Protein AF-0000000077157717 (afdb_homodimer)

pLDDT: mean 94.99, std 7.98, range [55.28, 99.0]

Sequence (268 aa):
MDEKAVKLFSEKNLVYIATVMKDGSPQVSPVWANYEDGYVLVNTAEGRIKHKNVLRDPRVAVSVVSKNNPLDMTTIRGVVEELIPDYDYKHADKLTQQYMDREHYPFKRDDEKRIILKIKPNKVFVLPELKMSDMDEKAVKLFSEKNLVYIATVMKDGSPQVSPVWANYEDGYVLVNTAEGRIKHKNVLRDPRVAVSVVSKNNPLDMTTIRGVVEELIPDYDYKHADKLTQQYMDREHYPFKRDDEKRIILKIKPNKVFVLPELKMSD

Nearest PDB structures (foldseek):
  3f7e-assembly1_B  TM=8.892E-01  e=1.304E-11  Mycolicibacterium smegmatis
  1rfe-assembly1_A  TM=6.915E-01  e=1.902E-06  Mycobacterium tuberculosis H37Rv
  2i02-assembly1_A  TM=7.027E-01  e=3.360E-06  Nostoc punctiforme PCC 73102
  3tgv-assembly2_D  TM=6.504E-01  e=1.749E-05  Vibrio cholerae O395
  2fg9-assembly1_A  TM=5.930E-01  e=7.887E-06  Bacteroides thetaiotaomicron VPI-5482

Foldseek 3Di:
DPPLAQVLLQALWWKKKWFAAPVRDIDIDTFRWHDDDQWIKTKDWPPDRRNVRCVVPQWMKMKTADPVDRLSIKIFTWGQPDKAWPQVCPVVQVRCCRNPVDRHNDPDDPPTTMIMRTTHTDDMDTRDDDDDDD/DPPLAQVLLQALWWKKKWFAAPVRDIDIDTFRWHDDDQWIKTKDWPPDRRNVRCVVPQWMKMKTADPVDRLSIKIFTWGQPDKAWPQVCPVVQVRCCRNPVDRHNDPDDPPTTMIMRTTHTDDMDTRDDDDDDD

Radius of gyration: 17.95 Å; Cα contacts (8 Å, |Δi|>4): 632; chains: 2; bounding box: 38×49×46 Å

InterPro domains:
  IPR011576 Pyridoxamine 5'-phosphate oxidase, N-terminal [PF01243] (1-125)
  IPR012349 FMN-binding split barrel [G3DSA:2.30.110.10] (1-125)
  IPR019920 F420-binding domain, putative [TIGR03618] (6-124)
  IPR052019 F420H(2)-dependent biliverdin reductase/Heme oxygenase [PTHR35176] (2-132)

Solvent-accessible surface area (backbone atoms only — not comparable to full-atom values): 14305 Å² total; per-residue (Å²): 129,59,65,71,56,51,51,47,34,73,45,69,33,62,27,35,41,14,26,29,41,96,88,55,38,26,37,41,44,83,37,57,51,37,64,56,95,79,24,43,38,34,57,49,40,70,80,39,69,66,46,55,18,38,75,77,40,36,43,27,9,35,30,39,44,36,86,88,39,82,72,49,38,33,34,31,36,29,33,48,77,44,80,41,82,27,74,82,37,60,63,50,15,54,47,26,33,59,64,65,73,35,74,61,58,42,73,79,54,91,89,64,44,33,29,29,43,35,24,42,71,73,43,80,44,64,62,65,91,77,76,75,53,131,130,59,66,70,56,52,50,46,34,72,47,70,33,61,28,37,41,14,27,30,40,96,86,54,39,25,38,40,43,82,37,58,49,38,65,57,97,79,23,43,39,34,57,50,40,69,81,39,67,66,46,56,19,37,76,76,40,35,43,26,9,36,30,40,43,35,86,88,38,82,71,49,39,32,32,32,34,30,33,48,77,44,80,42,83,27,76,82,37,61,62,50,15,54,48,25,35,58,63,65,73,36,73,60,56,43,72,77,53,90,89,64,44,32,29,29,43,35,24,42,70,74,45,79,43,66,62,66,92,77,76,75,54,131

Secondary structure (DSSP, 8-state):
--HHHHHHTTTT--EEEEEE-TTS-EEEEEE-EEEETTEEEEEEETTSHHHHHHHH--EEEEEEE-SS-TT-EEEEEEEEEEEEE-TT-HHHHHHHHHHHS-SS-TT--TT--EEEEEEEEEEEEE--------/--HHHHHHTTTT--EEEEEE-TTS-EEEEEE-EEEETTEEEEEEETTSHHHHHHHH--EEEEEEE-SS-TT-EEEEEEEEEEEEE-TT-HHHHHHHHHHHS-SS-TT--TT--EEEEEEEEEEEEE--------

Structure (mmCIF, N/CA/C/O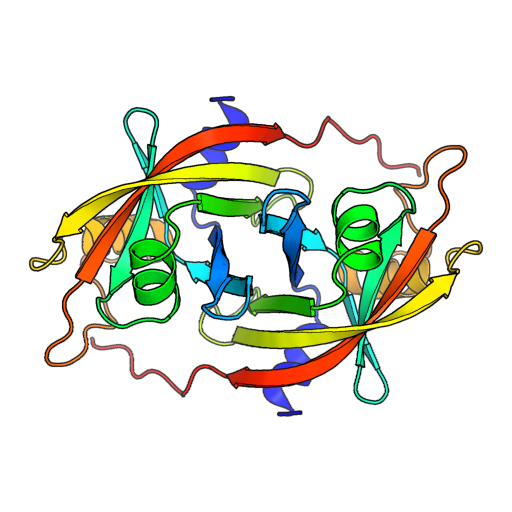 backbone):
data_AF-0000000077157717-model_v1
#
loop_
_entity.id
_entity.type
_entity.pdbx_description
1 polymer "Pyridoxamine 5'-phosphate oxidase-related FMN-binding"
#
loop_
_atom_site.group_PDB
_atom_site.id
_atom_site.type_symbol
_atom_site.label_atom_id
_atom_site.label_alt_id
_atom_site.label_comp_id
_atom_site.label_asym_id
_atom_site.label_entity_id
_atom_site.label_seq_id
_atom_site.pdbx_PDB_ins_code
_atom_site.Cartn_x
_atom_site.Cartn_y
_atom_site.Cartn_z
_atom_site.occupancy
_atom_site.B_iso_or_equiv
_atom_site.auth_seq_id
_atom_site.auth_comp_id
_atom_site.auth_asym_id
_atom_site.auth_atom_id
_atom_site.pdbx_PDB_model_num
ATOM 1 N N . MET A 1 1 ? 18.953 9.531 -1.754 1 82.88 1 MET A N 1
ATOM 2 C CA . MET A 1 1 ? 17.938 8.719 -2.43 1 82.88 1 MET A CA 1
ATOM 3 C C . MET A 1 1 ? 18.047 8.867 -3.945 1 82.88 1 MET A C 1
ATOM 5 O O . MET A 1 1 ? 18.406 9.93 -4.445 1 82.88 1 MET A O 1
ATOM 9 N N . ASP A 1 2 ? 17.766 7.672 -4.66 1 84.56 2 ASP A N 1
ATOM 10 C CA . ASP A 1 2 ? 17.797 7.648 -6.117 1 84.56 2 ASP A CA 1
ATOM 11 C C . ASP A 1 2 ? 16.859 8.703 -6.703 1 84.56 2 ASP A C 1
ATOM 13 O O . ASP A 1 2 ? 15.758 8.906 -6.199 1 84.56 2 ASP A O 1
ATOM 17 N N . GLU A 1 3 ? 17.375 9.422 -7.625 1 87.81 3 GLU A N 1
ATOM 18 C CA . GLU A 1 3 ? 16.609 10.484 -8.273 1 87.81 3 GLU A CA 1
ATOM 19 C C . GLU A 1 3 ? 15.281 9.953 -8.812 1 87.81 3 GLU A C 1
ATOM 21 O O . GLU A 1 3 ? 14.273 10.664 -8.82 1 87.81 3 GLU A O 1
ATOM 26 N N . LYS A 1 4 ? 15.297 8.75 -9.266 1 86.25 4 LYS A N 1
ATOM 27 C CA . LYS A 1 4 ? 14.07 8.148 -9.789 1 86.25 4 LYS A CA 1
ATOM 28 C C . LYS A 1 4 ? 13.016 8.016 -8.703 1 86.25 4 LYS A C 1
ATOM 30 O O . LYS A 1 4 ? 11.836 8.305 -8.93 1 86.25 4 LYS A O 1
ATOM 35 N N . ALA A 1 5 ? 13.461 7.656 -7.539 1 91.12 5 ALA A N 1
ATOM 36 C CA . ALA A 1 5 ? 12.547 7.52 -6.41 1 91.12 5 ALA A CA 1
ATOM 37 C C . ALA A 1 5 ? 12.008 8.883 -5.977 1 91.12 5 ALA A C 1
ATOM 39 O O . ALA A 1 5 ? 10.812 9.023 -5.715 1 91.12 5 ALA A O 1
ATOM 40 N N . VAL A 1 6 ? 12.875 9.867 -5.965 1 94.62 6 VAL A N 1
ATOM 41 C CA . VAL A 1 6 ? 12.492 11.211 -5.547 1 94.62 6 VAL A CA 1
ATOM 42 C C . VAL A 1 6 ? 11.438 11.766 -6.508 1 94.62 6 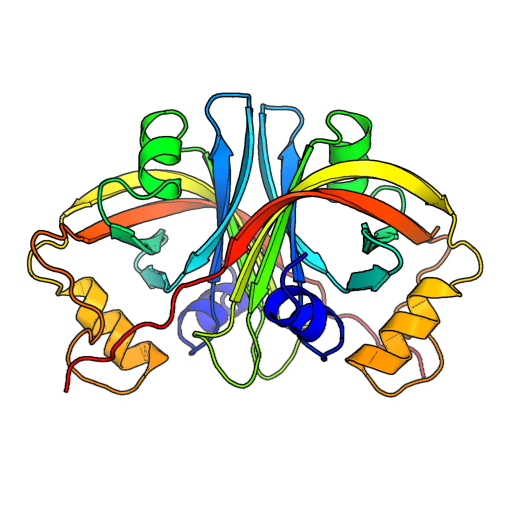VAL A C 1
ATOM 44 O O . VAL A 1 6 ? 10.461 12.383 -6.074 1 94.62 6 VAL A O 1
ATOM 47 N N . LYS A 1 7 ? 11.609 11.523 -7.781 1 94.94 7 LYS A N 1
ATOM 48 C CA . LYS A 1 7 ? 10.695 12.023 -8.805 1 94.94 7 LYS A CA 1
ATOM 49 C C . LYS A 1 7 ? 9.289 11.453 -8.609 1 94.94 7 LYS A C 1
ATOM 51 O O . LYS A 1 7 ? 8.297 12.148 -8.852 1 94.94 7 LYS A O 1
ATOM 56 N N . LEU A 1 8 ? 9.203 10.227 -8.195 1 97.06 8 LEU A N 1
ATOM 57 C CA . LEU A 1 8 ? 7.902 9.602 -7.984 1 97.06 8 LEU A CA 1
ATOM 58 C C . LEU A 1 8 ? 7.086 10.375 -6.953 1 97.06 8 LEU A C 1
ATOM 60 O O . LEU A 1 8 ? 5.863 10.469 -7.07 1 97.06 8 LEU A O 1
ATOM 64 N N . PHE A 1 9 ? 7.758 10.984 -5.941 1 97.81 9 PHE A N 1
ATOM 65 C CA . PHE A 1 9 ? 7.086 11.688 -4.855 1 97.81 9 PHE A CA 1
ATOM 66 C C . PHE A 1 9 ? 6.719 13.109 -5.277 1 97.81 9 PHE A C 1
ATOM 68 O O . PHE A 1 9 ? 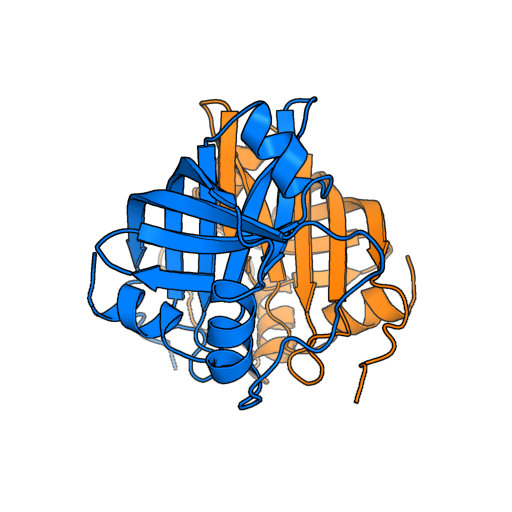6.012 13.812 -4.555 1 97.81 9 PHE A O 1
ATOM 75 N N . SER A 1 10 ? 7.211 13.555 -6.434 1 96.56 10 SER A N 1
ATOM 76 C CA . SER A 1 10 ? 6.938 14.914 -6.898 1 96.56 10 SER A CA 1
ATOM 77 C C . SER A 1 10 ? 5.742 14.945 -7.84 1 96.56 10 SER A C 1
ATOM 79 O O . SER A 1 10 ? 5.258 16.016 -8.203 1 96.56 10 SER A O 1
ATOM 81 N N . GLU A 1 11 ? 5.246 13.75 -8.227 1 96.62 11 GLU A N 1
ATOM 82 C CA . GLU A 1 11 ? 4.105 13.617 -9.133 1 96.62 11 GLU A CA 1
ATOM 83 C C . GLU A 1 11 ? 2.816 13.359 -8.359 1 96.62 11 GLU A C 1
ATOM 85 O O . GLU A 1 11 ? 2.783 13.492 -7.133 1 96.62 11 GLU A O 1
ATOM 90 N N . LYS A 1 12 ? 1.712 13.109 -9.078 1 96.94 12 LYS A N 1
ATOM 91 C CA . LYS A 1 12 ? 0.402 12.922 -8.469 1 96.94 12 LYS A CA 1
ATOM 92 C C . LYS A 1 12 ? 0.172 11.453 -8.109 1 96.94 12 LYS A C 1
ATOM 94 O O . LYS A 1 12 ? -0.961 10.969 -8.156 1 96.94 12 LYS A O 1
ATOM 99 N N . ASN A 1 13 ? 1.312 10.75 -7.844 1 97.88 13 ASN A N 1
ATOM 100 C CA . ASN A 1 13 ? 1.21 9.336 -7.488 1 97.88 13 ASN A CA 1
ATOM 101 C C . ASN A 1 13 ? 0.792 9.156 -6.031 1 97.88 13 ASN A C 1
ATOM 103 O O . ASN A 1 13 ? 1.435 9.695 -5.125 1 97.88 13 ASN A O 1
ATOM 107 N N . LEU A 1 14 ? -0.297 8.383 -5.828 1 98.31 14 LEU A N 1
ATOM 108 C CA . LEU A 1 14 ? -0.621 8.039 -4.445 1 98.31 14 LEU A CA 1
ATOM 109 C C . LEU A 1 14 ? 0.504 7.23 -3.809 1 98.31 14 LEU A C 1
ATOM 111 O O . LEU A 1 14 ? 1.156 6.43 -4.48 1 98.31 14 LEU A O 1
ATOM 115 N N . VAL A 1 15 ? 0.678 7.5 -2.578 1 98.81 15 VAL A N 1
ATOM 116 C CA . VAL A 1 15 ? 1.653 6.766 -1.778 1 98.81 15 VAL A CA 1
ATOM 117 C C . VAL A 1 15 ? 0.931 5.816 -0.826 1 98.81 15 VAL A C 1
ATOM 119 O O . VAL A 1 15 ? -0.173 6.113 -0.362 1 98.81 15 VAL A O 1
ATOM 122 N N . TYR A 1 16 ? 1.494 4.656 -0.586 1 98.94 16 TYR A N 1
ATOM 123 C CA . TYR A 1 16 ? 0.941 3.711 0.377 1 98.94 16 TYR A CA 1
ATOM 124 C C . TYR A 1 16 ? 1.895 3.506 1.548 1 98.94 16 TYR A C 1
ATOM 126 O O . TYR A 1 16 ? 3.08 3.232 1.351 1 98.94 16 TYR A O 1
ATOM 134 N N . ILE A 1 17 ? 1.395 3.68 2.742 1 99 17 ILE A N 1
ATOM 135 C CA . ILE A 1 17 ? 2.209 3.533 3.943 1 99 17 ILE A CA 1
ATOM 136 C C . ILE A 1 17 ? 1.718 2.34 4.758 1 99 17 ILE A C 1
ATOM 138 O O . ILE A 1 17 ? 0.516 2.193 4.992 1 99 17 ILE A O 1
ATOM 142 N N . ALA A 1 18 ? 2.637 1.478 5.137 1 99 18 ALA A N 1
ATOM 143 C CA . ALA A 1 18 ? 2.357 0.36 6.035 1 99 18 ALA A CA 1
ATOM 144 C C . ALA A 1 18 ? 2.869 0.648 7.441 1 99 18 ALA A C 1
ATOM 146 O O . ALA A 1 18 ? 3.971 1.177 7.613 1 99 18 ALA A O 1
ATOM 147 N N . THR A 1 19 ? 2.076 0.398 8.406 1 99 19 THR A N 1
ATOM 148 C CA . THR A 1 19 ? 2.391 0.532 9.82 1 99 19 THR A CA 1
ATOM 149 C C . THR A 1 19 ? 2.037 -0.746 10.578 1 99 19 THR A C 1
ATOM 151 O O . THR A 1 19 ? 1.489 -1.686 10 1 99 19 THR A O 1
ATOM 154 N N . VAL A 1 20 ? 2.438 -0.784 11.844 1 98.94 20 VAL A N 1
ATOM 155 C CA . VAL A 1 20 ? 2.238 -1.993 12.641 1 98.94 20 VAL A CA 1
ATOM 156 C C . VAL A 1 20 ? 1.14 -1.758 13.672 1 98.94 20 VAL A C 1
ATOM 158 O O . VAL A 1 20 ? 1.22 -0.819 14.469 1 98.94 20 VAL A O 1
ATOM 161 N N . MET A 1 21 ? 0.184 -2.625 13.648 1 98.75 21 MET A N 1
ATOM 162 C CA . MET A 1 21 ? -0.925 -2.559 14.594 1 98.75 21 MET A CA 1
ATOM 163 C C . MET A 1 21 ? -0.481 -3.002 15.984 1 98.75 21 MET A C 1
ATOM 165 O O . MET A 1 21 ? 0.591 -3.588 16.141 1 98.75 21 MET A O 1
ATOM 169 N N . LYS A 1 22 ? -1.312 -2.74 16.953 1 98.44 22 LYS A N 1
ATOM 170 C CA . LYS A 1 22 ? -1.021 -3.08 18.344 1 98.44 22 LYS A CA 1
ATOM 171 C C . LYS A 1 22 ? -0.752 -4.574 18.5 1 98.44 22 LYS A C 1
ATOM 173 O O . LYS A 1 22 ? 0.078 -4.98 19.312 1 98.44 22 LYS A O 1
ATOM 178 N N . ASP A 1 23 ? -1.391 -5.41 17.703 1 98.38 23 ASP A N 1
ATOM 179 C CA . ASP A 1 23 ? -1.235 -6.855 17.828 1 98.38 23 ASP A CA 1
ATOM 180 C C . ASP A 1 23 ? -0.083 -7.359 16.953 1 98.38 23 ASP A C 1
ATOM 182 O O . ASP A 1 23 ? 0.088 -8.57 16.781 1 98.38 23 ASP A O 1
ATOM 186 N N . GLY A 1 24 ? 0.65 -6.453 16.328 1 98.62 24 GLY A N 1
ATOM 187 C CA . GLY A 1 24 ? 1.818 -6.805 15.547 1 98.62 24 GLY A CA 1
ATOM 188 C C . GLY A 1 24 ? 1.501 -7.031 14.078 1 98.62 24 GLY A C 1
ATOM 189 O O . GLY A 1 24 ? 2.406 -7.207 13.258 1 98.62 24 GLY A O 1
ATOM 190 N N . SER A 1 25 ? 0.22 -7.066 13.703 1 98.88 25 SER A N 1
ATOM 191 C CA . SER A 1 25 ? -0.167 -7.23 12.305 1 98.88 25 SER A CA 1
ATOM 192 C C . SER A 1 25 ? 0.022 -5.938 11.523 1 98.88 25 SER A C 1
ATOM 194 O O . SER A 1 25 ? 0.138 -4.859 12.117 1 98.88 25 SER A O 1
ATOM 196 N N . PRO A 1 26 ? 0.098 -5.996 10.227 1 98.94 26 PRO A N 1
ATOM 197 C CA . PRO A 1 26 ? 0.317 -4.777 9.445 1 98.94 26 PRO A CA 1
ATOM 198 C C . PRO A 1 26 ? -0.984 -4.066 9.086 1 98.94 26 PRO A C 1
ATOM 200 O O . PRO A 1 26 ? -2.059 -4.672 9.133 1 98.94 26 PRO A O 1
ATOM 203 N N . GLN A 1 27 ? -0.921 -2.822 8.867 1 98.88 27 GLN A N 1
ATOM 204 C CA . GLN A 1 27 ? -1.936 -1.962 8.266 1 98.88 27 GLN A CA 1
ATOM 205 C C . GLN A 1 27 ? -1.366 -1.186 7.078 1 98.88 27 GLN A C 1
ATOM 207 O O . GLN A 1 27 ? -0.189 -0.821 7.078 1 98.88 27 GLN A O 1
ATOM 212 N N . VAL A 1 28 ? -2.125 -0.962 6.051 1 98.94 28 VAL A N 1
ATOM 213 C CA . VAL A 1 28 ? -1.673 -0.175 4.91 1 98.94 28 VAL A CA 1
ATOM 214 C C . VAL A 1 28 ? -2.746 0.841 4.523 1 98.94 28 VAL A C 1
ATOM 216 O O . VAL A 1 28 ? -3.941 0.547 4.594 1 98.94 28 VAL A O 1
ATOM 219 N N . SER A 1 29 ? -2.342 2.016 4.148 1 98.38 29 SER A N 1
ATOM 220 C CA . SER A 1 29 ? -3.268 3.082 3.781 1 98.38 29 SER A CA 1
ATOM 221 C C . SER A 1 29 ? -2.727 3.906 2.617 1 98.38 29 SER A C 1
ATOM 223 O O . SER A 1 29 ? -1.53 4.199 2.561 1 98.38 29 SER A O 1
ATOM 225 N N . PRO A 1 30 ? -3.611 4.246 1.693 1 98.44 30 PRO A N 1
ATOM 226 C CA . PRO A 1 30 ? -3.225 5.254 0.703 1 98.44 30 PRO A CA 1
ATOM 227 C C . PRO A 1 30 ? -3.152 6.664 1.291 1 98.44 30 PRO A C 1
ATOM 229 O O . PRO A 1 30 ? -4.004 7.043 2.1 1 98.44 30 PRO A O 1
ATOM 232 N N . VAL A 1 31 ? -2.125 7.418 0.875 1 98.69 31 VAL A N 1
ATOM 233 C CA . VAL A 1 31 ? -1.889 8.734 1.458 1 98.69 31 VAL A CA 1
ATOM 234 C C . VAL A 1 31 ? -1.297 9.664 0.404 1 98.69 31 VAL A C 1
ATOM 236 O O . VAL A 1 31 ? -0.848 9.219 -0.652 1 98.69 31 VAL A O 1
ATOM 239 N N . TRP A 1 32 ? -1.374 10.977 0.749 1 98.75 32 TRP A N 1
ATOM 240 C CA . TRP A 1 32 ? -0.558 11.953 0.038 1 98.75 32 TRP A CA 1
ATOM 241 C C . TRP A 1 32 ? 0.787 12.148 0.731 1 98.75 32 TRP A C 1
ATOM 243 O O . TRP A 1 32 ? 0.869 12.109 1.961 1 98.75 32 TRP A O 1
ATOM 253 N N . ALA A 1 33 ? 1.803 12.328 -0.065 1 98.88 33 ALA A N 1
ATOM 254 C CA . ALA A 1 33 ? 3.146 12.547 0.464 1 98.88 33 ALA A CA 1
ATOM 255 C C . ALA A 1 33 ? 4.02 13.289 -0.544 1 98.88 33 ALA A C 1
ATOM 257 O O . ALA A 1 33 ? 3.693 13.352 -1.732 1 98.88 33 ALA A O 1
ATOM 258 N N . ASN A 1 34 ? 5.012 13.875 -0.072 1 98.69 34 ASN A N 1
ATOM 259 C CA . ASN A 1 34 ? 6.102 14.383 -0.896 1 98.69 34 ASN A CA 1
ATOM 260 C C . ASN A 1 34 ? 7.461 14.125 -0.248 1 98.69 34 ASN A C 1
ATOM 262 O O . ASN A 1 34 ? 7.547 13.445 0.775 1 98.69 34 ASN A O 1
ATOM 266 N N . TYR A 1 35 ? 8.484 14.422 -0.982 1 98.5 35 TYR A N 1
ATOM 267 C CA . TYR A 1 35 ? 9.859 14.273 -0.519 1 98.5 35 TYR A CA 1
ATOM 268 C C . TYR A 1 35 ? 10.547 15.625 -0.376 1 98.5 35 TYR A C 1
ATOM 270 O O . TYR A 1 35 ? 10.516 16.438 -1.3 1 98.5 35 TYR A O 1
ATOM 278 N N . GLU A 1 36 ? 11.086 15.836 0.785 1 97.38 36 GLU A N 1
ATOM 279 C CA . GLU A 1 36 ? 11.766 17.109 1.054 1 97.38 36 GLU A CA 1
ATOM 280 C C . GLU A 1 36 ? 12.953 16.906 1.985 1 97.38 36 GLU A C 1
ATOM 282 O O . GLU A 1 36 ? 12.828 16.297 3.047 1 97.38 36 GLU A O 1
ATOM 287 N N . ASP A 1 37 ? 14.156 17.359 1.59 1 96.62 37 ASP A N 1
ATOM 288 C CA . ASP A 1 37 ? 15.352 17.438 2.416 1 96.62 37 ASP A CA 1
ATOM 289 C C . ASP A 1 37 ? 15.695 16.078 3.01 1 96.62 37 ASP A C 1
ATOM 291 O O . ASP A 1 37 ? 15.969 15.961 4.207 1 96.62 37 ASP A O 1
ATOM 295 N N . GLY A 1 38 ? 15.562 15.039 2.244 1 97.25 38 GLY A N 1
ATOM 296 C CA . GLY A 1 38 ? 16 13.719 2.664 1 97.25 38 GLY A CA 1
ATOM 297 C C . GLY A 1 38 ? 14.914 12.922 3.365 1 97.25 38 GLY A C 1
ATOM 298 O O . GLY A 1 38 ? 15.164 11.82 3.848 1 97.25 38 GLY A O 1
ATOM 299 N N . TYR A 1 39 ? 13.656 13.484 3.408 1 98.56 39 TYR A N 1
ATOM 300 C CA . TYR A 1 39 ? 12.586 12.82 4.141 1 98.56 39 TYR A CA 1
ATOM 301 C C . TYR A 1 39 ? 11.352 12.633 3.256 1 98.56 39 TYR A C 1
ATOM 303 O O . TYR A 1 39 ? 11.07 13.469 2.389 1 98.56 39 TYR A O 1
ATOM 311 N N . VAL A 1 40 ? 10.711 11.531 3.418 1 98.81 40 VAL A N 1
ATOM 312 C CA . VAL A 1 40 ? 9.336 11.414 2.941 1 98.81 40 VAL A CA 1
ATOM 313 C C . VAL A 1 40 ? 8.383 12.031 3.957 1 98.81 40 VAL A C 1
ATOM 315 O O . VAL A 1 40 ? 8.438 11.719 5.148 1 98.81 40 VAL A O 1
ATOM 318 N N . LEU A 1 41 ? 7.551 12.922 3.506 1 98.94 41 LEU A N 1
ATOM 319 C CA . LEU A 1 41 ? 6.578 13.586 4.371 1 98.94 41 LEU A CA 1
ATOM 320 C C . LEU A 1 41 ? 5.16 13.141 4.035 1 98.94 41 LEU A C 1
ATOM 322 O O . LEU A 1 41 ? 4.652 13.438 2.949 1 98.94 41 LEU A O 1
ATOM 326 N N . VAL A 1 42 ? 4.523 12.461 4.988 1 98.94 42 VAL A N 1
ATOM 327 C CA . VAL A 1 42 ? 3.152 11.992 4.832 1 98.94 42 VAL A CA 1
ATOM 328 C C . VAL A 1 42 ? 2.207 12.867 5.652 1 98.94 42 VAL A C 1
ATOM 330 O O . VAL A 1 42 ? 2.477 13.156 6.82 1 98.94 42 VAL A O 1
ATOM 333 N N . ASN A 1 43 ? 1.147 13.312 5.012 1 98.88 43 ASN A N 1
ATOM 334 C CA . ASN A 1 43 ? 0.145 14.062 5.762 1 98.88 43 ASN A CA 1
ATOM 335 C C . ASN A 1 43 ? -0.994 13.164 6.23 1 98.88 43 ASN A C 1
ATOM 337 O O . ASN A 1 43 ? -1.482 12.328 5.473 1 98.88 43 ASN A O 1
ATOM 341 N N . THR A 1 44 ? -1.327 13.242 7.48 1 98.44 44 THR A N 1
ATOM 342 C CA . THR A 1 44 ? -2.43 12.516 8.102 1 98.44 44 THR A CA 1
ATOM 343 C C . THR A 1 44 ? -3.033 13.32 9.242 1 98.44 44 THR A C 1
ATOM 345 O O . THR A 1 44 ? -2.877 14.539 9.305 1 98.44 44 THR A O 1
ATOM 348 N N . ALA A 1 45 ? -3.906 12.68 10.016 1 98.19 45 ALA A N 1
ATOM 349 C CA . ALA A 1 45 ? -4.539 13.375 11.133 1 98.19 45 ALA A CA 1
ATOM 350 C C . ALA A 1 45 ? -4.324 12.617 12.438 1 98.19 45 ALA A C 1
ATOM 352 O O . ALA A 1 45 ? -4.199 11.391 12.438 1 98.19 45 ALA A O 1
ATOM 353 N N . GLU A 1 46 ? -4.285 13.375 13.484 1 98.06 46 GLU A N 1
ATOM 354 C CA . GLU A 1 46 ? -4.273 12.75 14.805 1 98.06 46 GLU A CA 1
ATOM 355 C C . GLU A 1 46 ? -5.461 11.812 14.984 1 98.06 46 GLU A C 1
ATOM 357 O O . GLU A 1 46 ? -6.57 12.117 14.547 1 98.06 46 GLU A O 1
ATOM 362 N N . GLY A 1 47 ? -5.168 10.656 15.523 1 97.06 47 GLY A N 1
ATOM 363 C CA . GLY A 1 47 ? -6.238 9.727 15.852 1 97.06 47 GLY A CA 1
ATOM 364 C C . GLY A 1 47 ? -6.441 8.656 14.789 1 97.06 47 GLY A C 1
ATOM 365 O O . GLY A 1 47 ? -7.055 7.621 15.055 1 97.06 47 GLY A O 1
ATOM 366 N N . ARG A 1 48 ? -6.039 8.914 13.555 1 96.5 48 ARG A N 1
ATOM 367 C CA . ARG A 1 48 ? -6.121 7.867 12.539 1 96.5 48 ARG A CA 1
ATOM 368 C C . ARG A 1 48 ? -5.277 6.656 12.93 1 96.5 48 ARG A C 1
ATOM 370 O O . ARG A 1 48 ? -4.348 6.773 13.727 1 96.5 48 ARG A O 1
ATOM 377 N N . ILE A 1 49 ? -5.551 5.566 12.344 1 97.69 49 ILE A N 1
ATOM 378 C CA . ILE A 1 49 ? -4.918 4.305 12.711 1 97.69 49 ILE A CA 1
ATOM 379 C C . ILE A 1 49 ? -3.41 4.398 12.477 1 97.69 49 ILE A C 1
ATOM 381 O O . ILE A 1 49 ? -2.617 3.949 13.312 1 97.69 49 ILE A O 1
ATOM 385 N N . LYS A 1 50 ? -2.994 4.961 11.367 1 98.69 50 LYS A N 1
ATOM 386 C CA . LYS A 1 50 ? -1.563 5.07 11.094 1 98.69 50 LYS A CA 1
ATOM 387 C C . LYS A 1 50 ? -0.874 5.965 12.117 1 98.69 50 LYS A C 1
ATOM 389 O O . LYS A 1 50 ? 0.268 5.707 12.508 1 98.69 50 LYS A O 1
ATOM 394 N N . HIS A 1 51 ? -1.557 6.98 12.562 1 98.81 51 HIS A N 1
ATOM 395 C CA . HIS A 1 51 ? -1.026 7.828 13.625 1 98.81 51 HIS A CA 1
ATOM 396 C C . HIS A 1 51 ? -0.865 7.051 14.922 1 98.81 51 HIS A C 1
ATOM 398 O O . HIS A 1 51 ? 0.212 7.051 15.523 1 98.81 51 HIS A O 1
ATOM 404 N N . LYS A 1 52 ? -1.915 6.395 15.352 1 98.81 52 LYS A N 1
ATOM 405 C CA . LYS A 1 52 ? -1.858 5.594 16.578 1 98.81 52 LYS A CA 1
ATOM 406 C C . LYS A 1 52 ? -0.758 4.539 16.484 1 98.81 52 LYS A C 1
ATOM 408 O O . LYS A 1 52 ? -0.026 4.324 17.453 1 98.81 52 LYS A O 1
ATOM 413 N N . ASN A 1 53 ? -0.646 3.916 15.336 1 98.94 53 ASN A N 1
ATOM 414 C CA . ASN A 1 53 ? 0.372 2.889 15.141 1 98.94 53 ASN A CA 1
ATOM 415 C C . ASN A 1 53 ? 1.779 3.461 15.273 1 98.94 53 ASN A C 1
ATOM 417 O O . ASN A 1 53 ? 2.631 2.879 15.945 1 98.94 53 ASN A O 1
ATOM 421 N N . VAL A 1 54 ? 2.029 4.613 14.688 1 98.88 54 VAL A N 1
ATOM 422 C CA . VAL A 1 54 ? 3.363 5.203 14.633 1 98.88 54 VAL A CA 1
ATOM 423 C C . VAL A 1 54 ? 3.773 5.691 16.016 1 98.88 54 VAL A C 1
ATOM 425 O O . VAL A 1 54 ? 4.949 5.629 16.375 1 98.88 54 VAL A O 1
ATOM 428 N N . LEU A 1 55 ? 2.795 6.082 16.828 1 98.81 55 LEU A N 1
ATOM 429 C CA . LEU A 1 55 ? 3.09 6.461 18.219 1 98.81 55 LEU A CA 1
ATOM 430 C C . LEU A 1 55 ? 3.648 5.273 19 1 98.81 55 LEU A C 1
ATOM 432 O O . LEU A 1 55 ? 4.48 5.453 19.891 1 98.81 55 LEU A O 1
ATOM 436 N N . ARG A 1 56 ? 3.213 4.086 18.641 1 98.75 56 ARG A N 1
ATOM 437 C CA . ARG A 1 56 ? 3.637 2.879 19.344 1 98.75 56 ARG A CA 1
ATOM 438 C C . ARG A 1 56 ? 4.906 2.303 18.719 1 98.75 56 ARG A C 1
ATOM 440 O O . ARG A 1 56 ? 5.801 1.843 19.422 1 98.75 56 ARG A O 1
ATOM 447 N N . ASP A 1 57 ? 4.984 2.266 17.406 1 98.88 57 ASP A N 1
ATOM 448 C CA . ASP A 1 57 ? 6.102 1.734 16.641 1 98.88 57 ASP A CA 1
ATOM 449 C C . ASP A 1 57 ? 6.379 2.602 15.414 1 98.88 57 ASP A C 1
ATOM 451 O O . ASP A 1 57 ? 5.625 2.572 14.438 1 98.88 57 ASP A O 1
ATOM 455 N N . PRO A 1 58 ? 7.418 3.398 15.43 1 98.94 58 PRO A N 1
ATOM 456 C CA . PRO A 1 58 ? 7.629 4.398 14.375 1 98.94 58 PRO A CA 1
ATOM 457 C C . PRO A 1 58 ? 8.18 3.791 13.086 1 98.94 58 PRO A C 1
ATOM 459 O O . PRO A 1 58 ? 8.391 4.504 12.102 1 98.94 58 PRO A O 1
ATOM 462 N N . ARG A 1 59 ? 8.5 2.471 13.094 1 98.94 59 ARG A N 1
ATOM 463 C CA . ARG A 1 59 ? 8.961 1.834 11.859 1 98.94 59 ARG A CA 1
ATOM 464 C C . ARG A 1 59 ? 7.832 1.716 10.844 1 98.94 59 ARG A C 1
ATOM 466 O O . ARG A 1 59 ? 6.727 1.298 11.188 1 98.94 59 ARG A O 1
ATOM 473 N N . VAL A 1 60 ? 8.07 2.156 9.641 1 99 60 VAL A N 1
ATOM 474 C CA . VAL A 1 60 ? 7.066 2.162 8.586 1 99 60 VAL A CA 1
ATOM 475 C C . VAL A 1 60 ? 7.688 1.677 7.277 1 99 60 VAL A C 1
ATOM 477 O O . VAL A 1 60 ? 8.914 1.568 7.168 1 99 60 VAL A O 1
ATOM 480 N N . ALA A 1 61 ? 6.93 1.308 6.332 1 98.94 61 ALA A N 1
ATOM 481 C CA . ALA A 1 61 ? 7.297 1.136 4.93 1 98.94 61 ALA A CA 1
ATOM 482 C C . ALA A 1 61 ? 6.395 1.964 4.02 1 98.94 61 ALA A C 1
ATOM 484 O O . ALA A 1 61 ? 5.211 2.145 4.309 1 98.94 61 ALA A O 1
ATOM 485 N N . VAL A 1 62 ? 6.91 2.496 2.951 1 98.88 62 VAL A N 1
ATOM 486 C CA . VAL A 1 62 ? 6.156 3.291 1.986 1 98.88 62 VAL A CA 1
ATOM 487 C C . VAL A 1 62 ? 6.449 2.797 0.571 1 98.88 62 VAL A C 1
ATOM 489 O O . VAL A 1 62 ? 7.57 2.383 0.27 1 98.88 62 VAL A O 1
ATOM 492 N N . SER A 1 63 ? 5.445 2.791 -0.251 1 98.81 63 SER A N 1
ATOM 493 C CA . SER A 1 63 ? 5.602 2.43 -1.656 1 98.81 63 SER A CA 1
ATOM 494 C C . SER A 1 63 ? 4.879 3.42 -2.564 1 98.81 63 SER A C 1
ATOM 496 O O . SER A 1 63 ? 3.811 3.926 -2.217 1 98.81 63 SER A O 1
ATOM 498 N N . VAL A 1 64 ? 5.453 3.709 -3.678 1 98.44 64 VAL A N 1
ATOM 499 C CA . VAL A 1 64 ? 4.863 4.582 -4.684 1 98.44 64 VAL A CA 1
ATOM 500 C C . VAL A 1 64 ? 5.188 4.055 -6.082 1 98.44 64 VAL A C 1
ATOM 502 O O . VAL A 1 64 ? 6.309 3.605 -6.34 1 98.44 64 VAL A O 1
ATOM 505 N N . VAL A 1 65 ? 4.18 4.047 -6.949 1 97.75 65 VAL A N 1
ATOM 506 C CA . VAL A 1 65 ? 4.281 3.621 -8.344 1 97.75 65 VAL A CA 1
ATOM 507 C C . VAL A 1 65 ? 3.812 4.746 -9.266 1 97.75 65 VAL A C 1
ATOM 509 O O . VAL A 1 65 ? 2.807 5.406 -8.984 1 97.75 65 VAL A O 1
ATOM 512 N N . SER A 1 66 ? 4.531 4.922 -10.297 1 96.5 66 SER A N 1
ATOM 513 C CA . SER A 1 66 ? 4.129 5.938 -11.266 1 96.5 66 SER A CA 1
ATOM 514 C C . SER A 1 66 ? 2.768 5.617 -11.867 1 96.5 66 SER A C 1
ATOM 516 O O . SER A 1 66 ? 2.523 4.488 -12.305 1 96.5 66 SER A O 1
ATOM 518 N N . LYS A 1 67 ? 1.941 6.613 -11.93 1 93.94 67 LYS A N 1
ATOM 519 C CA . LYS A 1 67 ? 0.637 6.438 -12.562 1 93.94 67 LYS A CA 1
ATOM 520 C C . LYS A 1 67 ? 0.784 6.176 -14.062 1 93.94 67 LYS A C 1
ATOM 522 O O . LYS A 1 67 ? -0.122 5.629 -14.688 1 93.94 67 LYS A O 1
ATOM 527 N N . ASN A 1 68 ? 1.884 6.566 -14.656 1 91.88 68 ASN A N 1
ATOM 528 C CA . ASN A 1 68 ? 2.064 6.512 -16.094 1 91.88 68 ASN A CA 1
ATOM 529 C C . ASN A 1 68 ? 2.857 5.273 -16.516 1 91.88 68 ASN A C 1
ATOM 531 O O . ASN A 1 68 ? 2.854 4.898 -17.688 1 91.88 68 ASN A O 1
ATOM 535 N N . ASN A 1 69 ? 3.605 4.703 -15.625 1 92.31 69 ASN A N 1
ATOM 536 C CA . ASN A 1 69 ? 4.441 3.535 -15.883 1 92.31 69 ASN A CA 1
ATOM 537 C C . ASN A 1 69 ? 4.531 2.631 -14.656 1 92.31 69 ASN A C 1
ATOM 539 O O . ASN A 1 69 ? 5.309 2.898 -13.734 1 92.31 69 ASN A O 1
ATOM 543 N N . PRO A 1 70 ? 3.84 1.511 -14.688 1 91.81 70 PRO A N 1
ATOM 544 C CA . PRO A 1 70 ? 3.787 0.657 -13.5 1 91.81 70 PRO A CA 1
ATOM 545 C C . PRO A 1 70 ? 5.141 0.034 -13.156 1 91.81 70 PRO A C 1
ATOM 547 O O . PRO A 1 70 ? 5.309 -0.533 -12.07 1 91.81 70 PRO A O 1
ATOM 550 N N . LEU A 1 71 ? 6.117 0.167 -14 1 91.31 71 LEU A N 1
ATOM 551 C CA . LEU A 1 71 ? 7.438 -0.392 -13.734 1 91.31 71 LEU A CA 1
ATOM 552 C C . LEU A 1 71 ? 8.344 0.641 -13.078 1 91.31 71 LEU A C 1
ATOM 554 O O . LEU A 1 71 ? 9.453 0.316 -12.641 1 91.31 71 LEU A O 1
ATOM 558 N N . ASP A 1 72 ? 7.93 1.839 -13.086 1 94.31 72 ASP A N 1
ATOM 559 C CA . ASP A 1 72 ? 8.609 2.891 -12.336 1 94.31 72 ASP A CA 1
ATOM 560 C C . ASP A 1 72 ? 8.07 2.986 -10.914 1 94.31 72 ASP A C 1
ATOM 562 O O . ASP A 1 72 ? 7.02 3.594 -10.68 1 94.31 72 ASP A O 1
ATOM 566 N N . MET A 1 73 ? 8.742 2.312 -9.953 1 97.06 73 MET A N 1
ATOM 567 C CA . MET A 1 73 ? 8.234 2.166 -8.586 1 97.06 73 MET A CA 1
ATOM 568 C C . MET A 1 73 ? 9.383 2.168 -7.582 1 97.06 73 MET A C 1
ATOM 570 O O . MET A 1 73 ? 10.531 1.942 -7.945 1 97.06 73 MET A O 1
ATOM 574 N N . THR A 1 74 ? 9.062 2.453 -6.391 1 97.25 74 THR A N 1
ATOM 575 C CA . THR A 1 74 ? 10 2.326 -5.277 1 97.25 74 THR A CA 1
ATOM 576 C C . THR A 1 74 ? 9.281 1.871 -4.012 1 97.25 74 THR A C 1
ATOM 578 O O . THR A 1 74 ? 8.086 2.133 -3.844 1 97.25 74 THR A O 1
ATOM 581 N N . THR A 1 75 ? 9.938 1.119 -3.182 1 97.56 75 THR A N 1
ATOM 582 C CA . THR A 1 75 ? 9.547 0.798 -1.812 1 97.56 75 THR A CA 1
ATOM 583 C C . THR A 1 75 ? 10.648 1.208 -0.831 1 97.56 75 THR A C 1
ATOM 585 O O . THR A 1 75 ? 11.828 0.993 -1.091 1 97.56 75 THR A O 1
ATOM 588 N N . ILE A 1 76 ? 10.219 1.799 0.223 1 98.31 76 ILE A N 1
ATOM 589 C CA . ILE A 1 76 ? 11.125 2.344 1.225 1 98.31 76 ILE A CA 1
ATOM 590 C C . ILE A 1 76 ? 10.75 1.817 2.607 1 98.31 76 ILE A C 1
ATOM 592 O O . ILE A 1 76 ? 9.578 1.84 2.986 1 98.31 76 ILE A O 1
ATOM 596 N N . ARG A 1 77 ? 11.68 1.283 3.297 1 98.75 77 ARG A N 1
ATOM 597 C CA . ARG A 1 77 ? 11.531 1.086 4.734 1 98.75 77 ARG A CA 1
ATOM 598 C C . ARG A 1 77 ? 12.242 2.188 5.516 1 98.75 77 ARG A C 1
ATOM 600 O O . ARG A 1 77 ? 13.352 2.596 5.152 1 98.75 77 ARG A O 1
ATOM 607 N N . GLY A 1 78 ? 11.539 2.664 6.473 1 98.81 78 GLY A N 1
ATOM 608 C CA . GLY A 1 78 ? 12.094 3.771 7.238 1 98.81 78 GLY A CA 1
ATOM 609 C C . GLY A 1 78 ? 11.461 3.93 8.609 1 98.81 78 GLY A C 1
ATOM 610 O O . GLY A 1 78 ? 10.805 3.01 9.102 1 98.81 78 GLY A O 1
ATOM 611 N N . VAL A 1 79 ? 11.773 5.109 9.234 1 98.94 79 VAL A N 1
ATOM 612 C CA . VAL A 1 79 ? 11.273 5.398 10.57 1 98.94 79 VAL A CA 1
ATOM 613 C C . VAL A 1 79 ? 10.719 6.816 10.617 1 98.94 79 VAL A C 1
ATOM 615 O O . VAL A 1 79 ? 11.297 7.738 10.039 1 98.94 79 VAL A O 1
ATOM 618 N N . VAL A 1 80 ? 9.547 6.922 11.211 1 98.94 80 VAL A N 1
ATOM 619 C CA . VAL A 1 80 ? 9.062 8.258 11.523 1 98.94 80 VAL A CA 1
ATOM 620 C C . VAL A 1 80 ? 9.914 8.875 12.625 1 98.94 80 VAL A C 1
ATOM 622 O O . VAL A 1 80 ? 9.844 8.461 13.781 1 98.94 80 VAL A O 1
ATOM 625 N N . GLU A 1 81 ? 10.602 9.898 12.297 1 98.88 81 GLU A N 1
ATOM 626 C CA . GLU A 1 81 ? 11.508 10.516 13.258 1 98.88 81 GLU A CA 1
ATOM 627 C C . GLU A 1 81 ? 10.812 11.625 14.039 1 98.88 81 GLU A C 1
ATOM 629 O O . GLU A 1 81 ? 11.234 11.977 15.141 1 98.88 81 GLU A O 1
ATOM 634 N N . GLU A 1 82 ? 9.844 12.188 13.398 1 98.75 82 GLU A N 1
ATOM 635 C CA . GLU A 1 82 ? 9.156 13.32 14.008 1 98.75 82 GLU A CA 1
ATOM 636 C C . GLU A 1 82 ? 7.695 13.383 13.555 1 98.75 82 GLU A C 1
ATOM 638 O O . GLU A 1 82 ? 7.383 13.062 12.406 1 98.75 82 GLU A O 1
ATOM 643 N N . LEU A 1 83 ? 6.84 13.688 14.469 1 98.81 83 LEU A N 1
ATOM 644 C CA . LEU A 1 83 ? 5.48 14.117 14.164 1 98.81 83 LEU A CA 1
ATOM 645 C C . LEU A 1 83 ? 5.363 15.633 14.219 1 98.81 83 LEU A C 1
ATOM 647 O O . LEU A 1 83 ? 5.547 16.234 15.273 1 98.81 83 LEU A O 1
ATOM 651 N N . ILE A 1 84 ? 5.082 16.234 13.055 1 98.88 84 ILE A N 1
ATOM 652 C CA . ILE A 1 84 ? 5.055 17.688 12.953 1 98.88 84 ILE A CA 1
ATOM 653 C C . ILE A 1 84 ? 3.607 18.172 12.859 1 98.88 84 ILE A C 1
ATOM 655 O O . ILE A 1 84 ? 2.867 17.75 11.969 1 98.88 84 ILE A O 1
ATOM 659 N N . PRO A 1 85 ? 3.209 19.047 13.773 1 98.75 85 PRO A N 1
ATOM 660 C CA . PRO A 1 85 ? 1.856 19.594 13.633 1 98.75 85 PRO A CA 1
ATOM 661 C C . PRO A 1 85 ? 1.657 20.344 12.312 1 98.75 85 PRO A C 1
ATOM 663 O O . PRO A 1 85 ? 2.541 21.094 11.883 1 98.75 85 PRO A O 1
ATOM 666 N N . ASP A 1 86 ? 0.592 20.062 11.648 1 98.75 86 ASP A N 1
ATOM 667 C CA . ASP A 1 86 ? 0.11 20.828 10.5 1 98.75 86 ASP A CA 1
ATOM 668 C C . ASP A 1 86 ? -1.29 21.375 10.758 1 98.75 86 ASP A C 1
ATOM 670 O O . ASP A 1 86 ? -2.195 21.188 9.945 1 98.75 86 ASP A O 1
ATOM 674 N N . TYR A 1 87 ? -1.417 22.016 11.867 1 97.75 87 TYR A N 1
ATOM 675 C CA . TYR A 1 87 ? -2.729 22.469 12.32 1 97.75 87 TYR A CA 1
ATOM 676 C C . TYR A 1 87 ? -3.24 23.625 11.461 1 97.75 87 TYR A C 1
ATOM 678 O O . TYR A 1 87 ? -4.438 23.906 11.445 1 97.75 87 TYR A O 1
ATOM 686 N N . ASP A 1 88 ? -2.391 24.25 10.797 1 96.75 88 ASP A N 1
ATOM 687 C CA . ASP A 1 88 ? -2.779 25.344 9.914 1 96.75 88 ASP A CA 1
ATOM 688 C C . ASP A 1 88 ? -2.92 24.859 8.469 1 96.75 88 ASP A C 1
ATOM 690 O O . ASP A 1 88 ? -3.158 25.656 7.562 1 96.75 88 ASP A O 1
ATOM 694 N N . TYR A 1 89 ? -2.635 23.578 8.18 1 97.56 89 TYR A N 1
ATOM 695 C CA . TYR A 1 89 ? -2.893 22.891 6.922 1 97.56 89 TYR A CA 1
ATOM 696 C C . TYR A 1 89 ? -1.916 23.344 5.84 1 97.56 89 TYR A C 1
ATOM 698 O O . TYR A 1 89 ? -2.209 23.234 4.648 1 97.56 89 TYR A O 1
ATOM 706 N N . LYS A 1 90 ? -0.765 23.891 6.273 1 98.56 90 LYS A N 1
ATOM 707 C CA . LYS A 1 90 ? 0.187 24.375 5.273 1 98.56 90 LYS A CA 1
ATOM 708 C C . LYS A 1 90 ? 0.69 23.234 4.402 1 98.56 90 LYS A C 1
ATOM 710 O O . LYS A 1 90 ? 0.71 23.344 3.174 1 98.56 90 LYS A O 1
ATOM 715 N N . HIS A 1 91 ? 1.089 22.141 4.98 1 98.81 91 HIS A N 1
ATOM 716 C CA . HIS A 1 91 ? 1.564 20.984 4.219 1 98.81 91 HIS A CA 1
ATOM 717 C C . HIS A 1 91 ? 0.424 20.312 3.459 1 98.81 91 HIS A C 1
ATOM 719 O O . HIS A 1 91 ? 0.596 19.906 2.311 1 98.81 91 HIS A O 1
ATOM 725 N N . ALA A 1 92 ? -0.752 20.203 4.098 1 98.44 92 ALA A N 1
ATOM 726 C CA . ALA A 1 92 ? -1.922 19.641 3.418 1 98.44 92 ALA A CA 1
ATOM 727 C C . ALA A 1 92 ? -2.248 20.438 2.158 1 98.44 92 ALA A C 1
ATOM 729 O O . ALA A 1 92 ? -2.559 19.859 1.113 1 98.44 92 ALA A O 1
ATOM 730 N N . ASP A 1 93 ? -2.158 21.781 2.271 1 98.5 93 ASP A N 1
ATOM 731 C CA . ASP A 1 93 ? -2.416 22.641 1.119 1 98.5 93 ASP A CA 1
ATOM 732 C C . ASP A 1 93 ? -1.371 22.422 0.027 1 98.5 93 ASP A C 1
ATOM 734 O O . ASP A 1 93 ? -1.703 22.391 -1.159 1 98.5 93 ASP A O 1
ATOM 738 N N . LYS A 1 94 ? -0.113 22.312 0.438 1 98.69 94 LYS A N 1
ATOM 739 C CA . LYS A 1 94 ? 0.951 22.031 -0.522 1 98.69 94 LYS A CA 1
ATOM 740 C C . LYS A 1 94 ? 0.681 20.734 -1.277 1 98.69 94 LYS A C 1
ATOM 742 O O . LYS A 1 94 ? 0.802 20.688 -2.504 1 98.69 94 LYS A O 1
ATOM 747 N N . LEU A 1 95 ? 0.247 19.703 -0.609 1 98.69 95 LEU A N 1
ATOM 748 C CA . LEU A 1 95 ? -0.067 18.422 -1.236 1 98.69 95 LEU A CA 1
ATOM 749 C C . LEU A 1 95 ? -1.32 18.531 -2.098 1 98.69 95 LEU A C 1
ATOM 751 O O . LEU A 1 95 ? -1.417 17.891 -3.145 1 98.69 95 LEU A O 1
ATOM 755 N N . THR A 1 96 ? -2.281 19.328 -1.637 1 98.12 96 THR A N 1
ATOM 756 C CA . THR A 1 96 ? -3.486 19.531 -2.432 1 98.12 96 THR A CA 1
ATOM 757 C C . THR A 1 96 ? -3.143 20.156 -3.783 1 98.12 96 THR A C 1
ATOM 759 O O . THR A 1 96 ? -3.701 19.766 -4.809 1 98.12 96 THR A O 1
ATOM 762 N N . GLN A 1 97 ? -2.262 21.125 -3.729 1 98.31 97 GLN A N 1
ATOM 763 C CA . GLN A 1 97 ? -1.779 21.703 -4.984 1 98.31 97 GLN A CA 1
ATOM 764 C C . GLN A 1 97 ? -1.12 20.641 -5.855 1 98.31 97 GLN A C 1
ATOM 766 O O . GLN A 1 97 ? -1.383 20.562 -7.055 1 98.31 97 GLN A O 1
ATOM 771 N N . GLN A 1 98 ? -0.314 19.797 -5.285 1 97.88 98 GLN A N 1
ATOM 772 C CA . GLN A 1 98 ? 0.41 18.766 -6.008 1 97.88 98 GLN A CA 1
ATOM 773 C C . GLN A 1 98 ? -0.549 17.734 -6.598 1 97.88 98 GLN A C 1
ATOM 775 O O . GLN A 1 98 ? -0.427 17.359 -7.766 1 97.88 98 GLN A O 1
ATOM 780 N N . TYR A 1 99 ? -1.577 17.297 -5.859 1 97.38 99 TYR A N 1
ATOM 781 C CA . TYR A 1 99 ? -2.373 16.125 -6.215 1 97.38 99 TYR A CA 1
ATOM 782 C C . TYR A 1 99 ? -3.648 16.547 -6.945 1 97.38 99 TYR A C 1
ATOM 784 O O . TYR A 1 99 ? -4.188 15.773 -7.742 1 97.38 99 TYR A O 1
ATOM 792 N N . MET A 1 100 ? -4.098 17.766 -6.68 1 95.94 100 MET A N 1
ATOM 793 C CA . MET A 1 100 ? -5.414 18.141 -7.195 1 95.94 100 MET A CA 1
ATOM 794 C C . MET A 1 100 ? -5.352 19.453 -7.973 1 95.94 100 MET A C 1
ATOM 796 O O . MET A 1 100 ? -6.34 19.859 -8.578 1 95.94 100 MET A O 1
ATOM 800 N N . ASP A 1 101 ? -4.227 20.094 -7.961 1 96.75 101 ASP A N 1
ATOM 801 C CA . ASP A 1 101 ? -4.094 21.406 -8.594 1 96.75 101 ASP A CA 1
ATOM 802 C C . ASP A 1 101 ? -5.102 22.391 -8.023 1 96.75 101 ASP A C 1
ATOM 804 O O . ASP A 1 101 ? -5.801 23.078 -8.773 1 96.75 101 ASP A O 1
ATOM 808 N N . ARG A 1 102 ? -5.258 22.344 -6.684 1 95.5 102 ARG A N 1
ATOM 809 C CA . ARG A 1 102 ? -6.102 23.25 -5.914 1 95.5 102 ARG A CA 1
ATOM 810 C C . ARG A 1 102 ? -5.328 23.859 -4.754 1 95.5 102 ARG A C 1
ATOM 812 O O . ARG A 1 102 ? -4.352 23.281 -4.273 1 95.5 102 ARG A O 1
ATOM 819 N N . GLU A 1 103 ? -5.789 24.922 -4.27 1 95.81 103 GLU A N 1
ATOM 820 C CA . GLU A 1 103 ? -5.02 25.703 -3.309 1 95.81 103 GLU A CA 1
ATOM 821 C C . GLU A 1 103 ? -5.227 25.203 -1.885 1 95.81 103 GLU A C 1
ATOM 823 O O . GLU A 1 103 ? -4.301 25.219 -1.071 1 95.81 103 GLU A O 1
ATOM 828 N N . HIS A 1 104 ? -6.465 24.781 -1.611 1 95.38 104 HIS A N 1
ATOM 829 C CA . HIS A 1 104 ? -6.777 24.453 -0.224 1 95.38 104 HIS A CA 1
ATOM 830 C C . HIS A 1 104 ? -7.273 23.016 -0.088 1 95.38 104 HIS A C 1
ATOM 832 O O . HIS A 1 104 ? -8.031 22.531 -0.936 1 95.38 104 HIS A O 1
ATOM 838 N N . TYR A 1 105 ? -6.855 22.469 0.954 1 95.5 105 TYR A N 1
ATOM 839 C CA . TYR A 1 105 ? -7.281 21.109 1.286 1 95.5 105 TYR A CA 1
ATOM 840 C C . TYR A 1 105 ? -8.805 21.016 1.361 1 95.5 105 TYR A C 1
ATOM 842 O O . TYR A 1 105 ? -9.43 21.703 2.178 1 95.5 105 TYR A O 1
ATOM 850 N N . PRO A 1 106 ? -9.352 20.078 0.603 1 92.31 106 PRO A N 1
ATOM 851 C CA . PRO A 1 106 ? -10.805 20.141 0.431 1 92.31 106 PRO A CA 1
ATOM 852 C C . PRO A 1 106 ? -11.555 19.203 1.382 1 92.31 106 PRO A C 1
ATOM 854 O O . PRO A 1 106 ? -12.789 19.172 1.39 1 92.31 106 PRO A O 1
ATOM 857 N N . PHE A 1 107 ? -10.883 18.453 2.248 1 90.12 107 PHE A N 1
ATOM 858 C CA . PHE A 1 107 ? -11.547 17.422 3.023 1 90.12 107 PHE A CA 1
ATOM 859 C C . PHE A 1 107 ? -11.5 17.734 4.512 1 90.12 107 PHE A C 1
ATOM 861 O O . PHE A 1 107 ? -11.453 16.828 5.344 1 90.12 107 PHE A O 1
ATOM 868 N N . LYS A 1 108 ? -11.391 19 4.777 1 87.12 108 LYS A N 1
ATOM 869 C CA . LYS A 1 108 ? -11.305 19.422 6.172 1 87.12 108 LYS A CA 1
ATOM 870 C C . LYS A 1 108 ? -12.516 18.922 6.969 1 87.12 108 LYS A C 1
ATOM 872 O O . LYS A 1 108 ? -13.648 19.016 6.5 1 87.12 108 LYS A O 1
ATOM 877 N N . ARG A 1 109 ? -12.219 18.312 8.086 1 84.44 109 ARG A N 1
ATOM 878 C CA . ARG A 1 109 ? -13.258 17.906 9.023 1 84.44 109 ARG A CA 1
ATOM 879 C C . ARG A 1 109 ? -13.234 18.766 10.281 1 84.44 109 ARG A C 1
ATOM 881 O O . ARG A 1 109 ? -12.188 19.297 10.664 1 84.44 109 ARG A O 1
ATOM 888 N N . ASP A 1 110 ? -14.453 18.797 10.867 1 84.25 110 ASP A N 1
ATOM 889 C CA . ASP A 1 110 ? -14.523 19.562 12.102 1 84.25 110 ASP A CA 1
ATOM 890 C C . ASP A 1 110 ? -13.609 18.969 13.172 1 84.25 110 ASP A C 1
ATOM 892 O O . ASP A 1 110 ? -13.617 17.766 13.398 1 84.25 110 ASP A O 1
ATOM 896 N N . ASP A 1 111 ? -12.766 19.734 13.695 1 88.31 111 ASP A N 1
ATOM 897 C CA . ASP A 1 111 ? -11.938 19.406 14.852 1 88.31 111 ASP A CA 1
ATOM 898 C C . ASP A 1 111 ? -10.789 18.484 14.461 1 88.31 111 ASP A C 1
ATOM 900 O O . ASP A 1 111 ? -10.172 17.859 15.32 1 88.31 111 ASP A O 1
ATOM 904 N N . GLU A 1 112 ? -10.633 18.391 13.164 1 93.69 112 GLU A N 1
ATOM 905 C CA . GLU A 1 112 ? -9.508 17.562 12.742 1 93.69 112 GLU A CA 1
ATOM 906 C C . GLU A 1 112 ? -8.18 18.297 12.938 1 93.69 112 GLU A C 1
ATOM 908 O O . GLU A 1 112 ? -8.07 19.484 12.625 1 93.69 112 GLU A O 1
ATOM 913 N N . LYS A 1 113 ? -7.18 17.625 13.523 1 97.25 113 LYS A N 1
ATOM 914 C CA . LYS A 1 113 ? -5.812 18.109 13.664 1 97.25 113 LYS A CA 1
ATOM 915 C C . LYS A 1 113 ? -4.855 17.344 12.766 1 97.25 113 LYS A C 1
ATOM 917 O O . LYS A 1 113 ? -4.539 16.188 13.031 1 97.25 113 LYS A O 1
ATOM 922 N N . ARG A 1 114 ? -4.418 18.094 11.781 1 98.31 114 ARG A N 1
ATOM 923 C CA . ARG A 1 114 ? -3.547 17.406 10.836 1 98.31 114 ARG A CA 1
ATOM 924 C C . ARG A 1 114 ? -2.1 17.406 11.312 1 98.31 114 ARG A C 1
ATOM 926 O O . ARG A 1 114 ? -1.688 18.312 12.055 1 98.31 114 ARG A O 1
ATOM 933 N N . ILE A 1 115 ? -1.357 16.391 10.914 1 98.81 115 ILE A N 1
ATOM 934 C CA . ILE A 1 115 ? 0.048 16.234 11.273 1 98.81 115 ILE A CA 1
ATOM 935 C C . ILE A 1 115 ? 0.82 15.656 10.086 1 98.81 115 ILE A C 1
ATOM 937 O O . ILE A 1 115 ? 0.224 15.117 9.148 1 98.81 115 ILE A O 1
ATOM 941 N N . ILE A 1 116 ? 2.104 15.805 10.148 1 98.94 116 ILE A N 1
ATOM 942 C CA . ILE A 1 116 ? 3.031 15.258 9.172 1 98.94 116 ILE A CA 1
ATOM 943 C C . ILE A 1 116 ? 3.861 14.148 9.812 1 98.94 116 ILE A C 1
ATOM 945 O O . ILE A 1 116 ? 4.441 14.336 10.883 1 98.94 116 ILE A O 1
ATOM 949 N N . LEU A 1 117 ? 3.844 12.969 9.273 1 99 117 LEU A N 1
ATOM 950 C CA . LEU A 1 117 ? 4.84 11.945 9.586 1 99 117 LEU A CA 1
ATOM 951 C C . LEU A 1 117 ? 6.125 12.18 8.797 1 99 117 LEU A C 1
ATOM 953 O O . LEU A 1 117 ? 6.145 12.039 7.574 1 99 117 LEU A O 1
ATOM 957 N N . LYS A 1 118 ? 7.156 12.617 9.469 1 99 118 LYS A N 1
ATOM 958 C CA . LYS A 1 118 ? 8.461 12.805 8.844 1 99 118 LYS A CA 1
ATOM 959 C C . LYS A 1 118 ? 9.273 11.508 8.859 1 99 118 LYS A C 1
ATOM 961 O O . LYS A 1 118 ? 9.773 11.102 9.914 1 99 118 LYS A O 1
ATOM 966 N N . ILE A 1 119 ? 9.484 10.93 7.699 1 98.94 119 ILE A N 1
ATOM 967 C CA . ILE A 1 119 ? 10.031 9.578 7.609 1 98.94 119 ILE A CA 1
ATOM 968 C C . ILE A 1 119 ? 11.461 9.641 7.082 1 98.94 119 ILE A C 1
ATOM 970 O O . ILE A 1 119 ? 11.711 10.172 5.996 1 98.94 119 ILE A O 1
ATOM 974 N N . LYS A 1 120 ? 12.328 9.172 7.84 1 98.81 120 LYS A N 1
ATOM 975 C CA . LYS A 1 120 ? 13.695 8.961 7.379 1 98.81 120 LYS A CA 1
ATOM 976 C C . LYS A 1 120 ? 13.82 7.641 6.617 1 98.81 120 LYS A C 1
ATOM 978 O O . LYS A 1 120 ? 13.586 6.566 7.184 1 98.81 120 LYS A O 1
ATOM 983 N N . PRO A 1 121 ? 14.195 7.73 5.32 1 98.25 121 PRO A N 1
ATOM 984 C CA . PRO A 1 121 ? 14.414 6.48 4.59 1 98.25 121 PRO A CA 1
ATOM 985 C C . PRO A 1 121 ? 15.656 5.73 5.055 1 98.25 121 PRO A C 1
ATOM 987 O O . PRO A 1 121 ? 16.734 6.312 5.133 1 98.25 121 PRO A O 1
ATOM 990 N N . ASN A 1 122 ? 15.523 4.496 5.383 1 97.81 122 ASN A N 1
ATOM 991 C CA . ASN A 1 122 ? 16.656 3.674 5.793 1 97.81 122 ASN A CA 1
ATOM 992 C C . ASN A 1 122 ? 17.078 2.705 4.691 1 97.81 122 ASN A C 1
ATOM 994 O O . ASN A 1 122 ? 18.266 2.5 4.457 1 97.81 122 ASN A O 1
ATOM 998 N N . LYS A 1 123 ? 16.094 2.039 4.043 1 96.38 123 LYS A N 1
ATOM 999 C CA . LYS A 1 123 ? 16.312 1.135 2.918 1 96.38 123 LYS A CA 1
ATOM 1000 C C . LYS A 1 123 ? 15.414 1.492 1.742 1 96.38 123 LYS A C 1
ATOM 1002 O O . LYS A 1 123 ? 14.195 1.594 1.898 1 96.38 123 LYS A O 1
ATOM 1007 N N . VAL A 1 124 ? 16.016 1.734 0.65 1 95.94 124 VAL A N 1
ATOM 1008 C CA . VAL A 1 124 ? 15.281 2.131 -0.545 1 95.94 124 VAL A CA 1
ATOM 1009 C C . VAL A 1 124 ? 15.445 1.068 -1.63 1 95.94 124 VAL A C 1
ATOM 1011 O O . VAL A 1 124 ? 16.562 0.672 -1.954 1 95.94 124 VAL A O 1
ATOM 1014 N N . PHE A 1 125 ? 14.312 0.635 -2.111 1 93.44 125 PHE A N 1
ATOM 1015 C CA . PHE A 1 125 ? 14.312 -0.344 -3.191 1 93.44 125 PHE A CA 1
ATOM 1016 C C . PHE A 1 125 ? 13.781 0.272 -4.48 1 93.44 125 PHE A C 1
ATOM 1018 O O . PHE A 1 125 ? 12.727 0.917 -4.477 1 93.44 125 PHE A O 1
ATOM 1025 N N . VAL A 1 126 ? 14.555 0.126 -5.473 1 88.06 126 VAL A N 1
ATOM 1026 C CA . VAL A 1 126 ? 14.141 0.584 -6.793 1 88.06 126 VAL A CA 1
ATOM 1027 C C . VAL A 1 126 ? 14.156 -0.588 -7.773 1 88.06 126 VAL A C 1
ATOM 1029 O O . VAL A 1 126 ? 15.102 -1.379 -7.793 1 88.06 126 VAL A O 1
ATOM 1032 N N . LEU A 1 127 ? 12.977 -0.783 -8.5 1 82.31 127 LEU A N 1
ATOM 1033 C CA . LEU A 1 127 ? 12.891 -1.871 -9.469 1 82.31 127 LEU A CA 1
ATOM 1034 C C . LEU A 1 127 ? 13.945 -1.718 -10.555 1 82.31 127 LEU A C 1
ATOM 1036 O O . LEU A 1 127 ? 14.055 -0.657 -11.18 1 82.31 127 LEU A O 1
ATOM 1040 N N . PRO A 1 128 ? 14.734 -2.664 -10.672 1 74.31 128 PRO A N 1
ATOM 1041 C CA . PRO A 1 128 ? 15.68 -2.576 -11.781 1 74.31 128 PRO A CA 1
ATOM 1042 C C . PRO A 1 128 ? 15 -2.561 -13.148 1 74.31 128 PRO A C 1
ATOM 1044 O O . PRO A 1 128 ? 13.805 -2.85 -13.242 1 74.31 128 PRO A O 1
ATOM 1047 N N . GLU A 1 129 ? 15.602 -1.984 -14.109 1 68.12 129 GLU A N 1
ATOM 1048 C CA . GLU A 1 129 ? 15.055 -2.008 -15.469 1 68.12 129 GLU A CA 1
ATOM 1049 C C . GLU A 1 129 ? 14.719 -3.432 -15.898 1 68.12 129 GLU A C 1
ATOM 1051 O O . GLU A 1 129 ? 15.57 -4.32 -15.852 1 68.12 129 GLU A O 1
ATOM 1056 N N . LEU A 1 130 ? 13.32 -3.699 -15.922 1 67.38 130 LEU A N 1
ATOM 1057 C CA . LEU A 1 130 ? 12.875 -5.02 -16.359 1 67.38 130 LEU A CA 1
ATOM 1058 C C . LEU A 1 130 ? 12.742 -5.074 -17.875 1 67.38 130 LEU A C 1
ATOM 1060 O O . LEU A 1 130 ? 12.398 -4.074 -18.5 1 67.38 130 LEU A O 1
ATOM 1064 N N . LYS A 1 131 ? 13.359 -6.199 -18.469 1 64.69 131 LYS A N 1
ATOM 1065 C CA . LYS A 1 131 ? 13.109 -6.48 -19.891 1 64.69 131 LYS A CA 1
ATOM 1066 C C . LYS A 1 131 ? 11.828 -7.289 -20.062 1 64.69 131 LYS A C 1
ATOM 1068 O O . LYS A 1 131 ? 11.617 -8.289 -19.375 1 64.69 131 LYS A O 1
ATOM 1073 N N . MET A 1 132 ? 10.758 -6.641 -20.734 1 67.62 132 MET A N 1
ATOM 1074 C CA . MET A 1 132 ? 9.539 -7.391 -21.031 1 67.62 132 MET A CA 1
ATOM 1075 C C . MET A 1 132 ? 9.773 -8.383 -22.172 1 67.62 132 MET A C 1
ATOM 1077 O O . MET A 1 132 ? 10.422 -8.062 -23.156 1 67.62 132 MET A O 1
ATOM 1081 N N . SER A 1 133 ? 9.492 -9.641 -21.781 1 60.44 133 SER A N 1
ATOM 1082 C CA . SER A 1 133 ? 9.609 -10.633 -22.844 1 60.44 133 SER A CA 1
ATOM 1083 C C . SER A 1 133 ? 8.445 -10.547 -23.812 1 60.44 133 SER A C 1
ATOM 1085 O O . SER A 1 133 ? 7.332 -10.188 -23.438 1 60.44 133 SER A O 1
ATOM 1087 N N . ASP A 1 134 ? 8.727 -10.562 -25.141 1 55.31 134 ASP A N 1
ATOM 1088 C CA . ASP A 1 134 ? 7.766 -10.539 -26.25 1 55.31 134 ASP A CA 1
ATOM 1089 C C . ASP A 1 134 ? 6.809 -11.719 -26.156 1 55.31 134 ASP A C 1
ATOM 1091 O O . ASP A 1 134 ? 7.195 -12.812 -25.734 1 55.31 134 ASP A O 1
ATOM 1095 N N . MET B 1 1 ? -18.25 -9.383 1.23 1 82.88 1 MET B N 1
ATOM 1096 C CA . MET B 1 1 ? -17.547 -8.133 0.981 1 82.88 1 MET B CA 1
ATOM 1097 C C . MET B 1 1 ? -18.406 -7.172 0.168 1 82.88 1 MET B C 1
ATOM 1099 O O . MET B 1 1 ? -19.188 -7.602 -0.679 1 82.88 1 MET B O 1
ATOM 1103 N N . ASP B 1 2 ? -18.25 -5.809 0.524 1 84.62 2 ASP B N 1
ATOM 1104 C CA . ASP B 1 2 ? -18.969 -4.762 -0.183 1 84.62 2 ASP B CA 1
ATOM 1105 C C . ASP B 1 2 ? -18.703 -4.824 -1.686 1 84.62 2 ASP B C 1
ATOM 1107 O O . ASP B 1 2 ? -17.578 -5.07 -2.111 1 84.62 2 ASP B O 1
ATOM 1111 N N . GLU B 1 3 ? 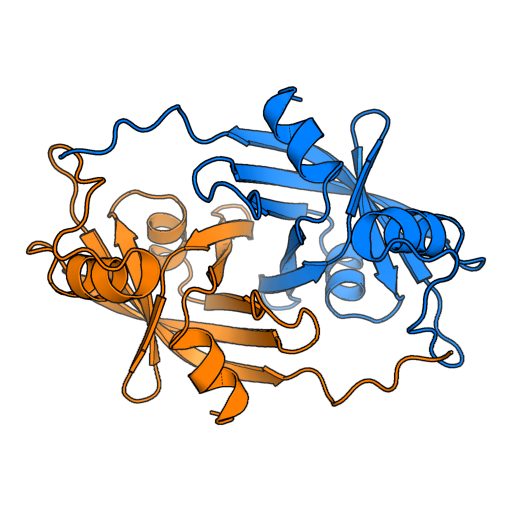-19.75 -4.77 -2.424 1 87.75 3 GLU B N 1
ATOM 1112 C CA . GLU B 1 3 ? -19.656 -4.832 -3.881 1 87.75 3 GLU B CA 1
ATOM 1113 C C . GLU B 1 3 ? -18.688 -3.793 -4.418 1 87.75 3 GLU B C 1
ATOM 1115 O O . GLU B 1 3 ? -18 -4.035 -5.418 1 87.75 3 GLU B O 1
ATOM 1120 N N . LYS B 1 4 ? -18.641 -2.678 -3.793 1 86.38 4 LYS B N 1
ATOM 1121 C CA . LYS B 1 4 ? -17.719 -1.624 -4.223 1 86.38 4 LYS B CA 1
ATOM 1122 C C . LYS B 1 4 ? -16.266 -2.07 -4.086 1 86.38 4 LYS B C 1
ATOM 1124 O O . LYS B 1 4 ? -15.453 -1.83 -4.98 1 86.38 4 LYS B O 1
ATOM 1129 N N . ALA B 1 5 ? -16 -2.752 -3.02 1 91.19 5 ALA B N 1
ATOM 1130 C CA . ALA B 1 5 ? -14.656 -3.254 -2.793 1 91.19 5 ALA B CA 1
ATOM 1131 C C . ALA B 1 5 ? -14.297 -4.344 -3.799 1 91.19 5 ALA B C 1
ATOM 1133 O O . ALA B 1 5 ? -13.195 -4.352 -4.352 1 91.19 5 ALA B O 1
ATOM 1134 N N . VAL B 1 6 ? -15.25 -5.207 -4.07 1 94.62 6 VAL B N 1
ATOM 1135 C CA . VAL B 1 6 ? -15.031 -6.309 -5.004 1 94.62 6 VAL B CA 1
ATOM 1136 C C . VAL B 1 6 ? -14.734 -5.758 -6.395 1 94.62 6 VAL B C 1
ATOM 1138 O O . VAL B 1 6 ? -13.844 -6.254 -7.09 1 94.62 6 VAL B O 1
ATOM 1141 N N . LYS B 1 7 ? -15.438 -4.727 -6.785 1 94.88 7 LYS B N 1
ATOM 1142 C CA . LYS B 1 7 ? -15.273 -4.121 -8.102 1 94.88 7 LYS B CA 1
ATOM 1143 C C . LYS B 1 7 ? -13.867 -3.559 -8.281 1 94.88 7 LYS B C 1
ATOM 1145 O O . LYS B 1 7 ? -13.305 -3.619 -9.375 1 94.88 7 LYS B O 1
ATOM 1150 N N . LEU B 1 8 ? -13.312 -3.016 -7.238 1 97 8 LEU B N 1
ATOM 1151 C CA . LEU B 1 8 ? -11.969 -2.453 -7.312 1 97 8 LEU B CA 1
ATOM 1152 C C . LEU B 1 8 ? -10.953 -3.514 -7.73 1 97 8 LEU B C 1
ATOM 1154 O O . LEU B 1 8 ? -10 -3.215 -8.453 1 97 8 LEU B O 1
ATOM 1158 N N . PHE B 1 9 ? -11.172 -4.793 -7.332 1 97.81 9 PHE B N 1
ATOM 1159 C CA . PHE B 1 9 ? -10.242 -5.879 -7.613 1 97.81 9 PHE B CA 1
ATOM 1160 C C . PHE B 1 9 ? -10.461 -6.434 -9.016 1 97.81 9 PHE B C 1
ATOM 1162 O O . PHE B 1 9 ? -9.672 -7.25 -9.492 1 97.81 9 PHE B O 1
ATOM 1169 N N . SER B 1 10 ? -11.539 -6.023 -9.68 1 96.62 10 SER B N 1
ATOM 1170 C CA . SER B 1 10 ? -11.836 -6.527 -11.016 1 96.62 10 SER B CA 1
ATOM 1171 C C . SER B 1 10 ? -11.289 -5.602 -12.094 1 96.62 10 SER B C 1
ATOM 1173 O O . SER B 1 10 ? -11.297 -5.949 -13.281 1 96.62 10 SER B O 1
ATOM 1175 N N . GLU B 1 11 ? -10.789 -4.418 -11.68 1 96.69 11 GLU B N 1
ATOM 1176 C CA . GLU B 1 11 ? -10.234 -3.428 -12.594 1 96.69 11 GLU B CA 1
ATOM 1177 C C . GLU B 1 11 ? -8.711 -3.51 -12.633 1 96.69 11 GLU B C 1
ATOM 1179 O O . GLU B 1 11 ? -8.117 -4.461 -12.125 1 96.69 11 GLU B O 1
ATOM 1184 N N . LYS B 1 12 ? -8.07 -2.568 -13.367 1 97 12 LYS B N 1
ATOM 1185 C CA . LYS B 1 12 ? -6.625 -2.58 -13.555 1 97 12 LYS B CA 1
ATOM 1186 C C . LYS B 1 12 ? -5.922 -1.806 -12.445 1 97 12 LYS B C 1
ATOM 1188 O O . LYS B 1 12 ? -4.883 -1.181 -12.68 1 97 12 LYS B O 1
ATOM 1193 N N . ASN B 1 13 ? -6.59 -1.796 -11.25 1 97.88 13 ASN B N 1
ATOM 1194 C CA . ASN B 1 13 ? -6.004 -1.091 -10.117 1 97.88 13 ASN B CA 1
ATOM 1195 C C . ASN B 1 13 ? -4.902 -1.914 -9.453 1 97.88 13 ASN B C 1
ATOM 1197 O O . ASN B 1 13 ? -5.129 -3.062 -9.07 1 97.88 13 ASN B O 1
ATOM 1201 N N . LEU B 1 14 ? -3.705 -1.299 -9.328 1 98.31 14 LEU B N 1
ATOM 1202 C CA . LEU B 1 14 ? -2.688 -1.984 -8.539 1 98.31 14 LEU B CA 1
ATOM 1203 C C . LEU B 1 14 ? -3.145 -2.164 -7.098 1 98.31 14 LEU B C 1
ATOM 1205 O O . LEU B 1 14 ? -3.838 -1.303 -6.551 1 98.31 14 LEU B O 1
ATOM 1209 N N . VAL B 1 15 ? -2.758 -3.254 -6.582 1 98.81 15 VAL B N 1
ATOM 1210 C CA . VAL B 1 15 ? -3.025 -3.564 -5.18 1 98.81 15 VAL B CA 1
ATOM 1211 C C . VAL B 1 15 ? -1.736 -3.451 -4.371 1 98.81 15 VAL B C 1
ATOM 1213 O O . VAL B 1 15 ? -0.648 -3.723 -4.883 1 98.81 15 VAL B O 1
ATOM 1216 N N . TYR B 1 16 ? -1.826 -2.99 -3.156 1 98.94 16 TYR B N 1
ATOM 1217 C CA . TYR B 1 16 ? -0.675 -2.928 -2.262 1 98.94 16 TYR B CA 1
ATOM 1218 C C . TYR B 1 16 ? -0.868 -3.848 -1.062 1 98.94 16 TYR B C 1
ATOM 1220 O O . TYR B 1 16 ? -1.902 -3.797 -0.393 1 98.94 16 TYR B O 1
ATOM 1228 N N . ILE B 1 17 ? 0.093 -4.695 -0.812 1 99 17 ILE B N 1
ATOM 1229 C CA . ILE B 1 17 ? 0.019 -5.645 0.294 1 99 17 ILE B CA 1
ATOM 1230 C C . ILE B 1 17 ? 1.103 -5.324 1.321 1 99 17 ILE B C 1
ATOM 1232 O O . ILE B 1 17 ? 2.266 -5.121 0.963 1 99 17 ILE B O 1
ATOM 1236 N N . ALA B 1 18 ? 0.703 -5.238 2.57 1 99 18 ALA B N 1
ATOM 1237 C CA . ALA B 1 18 ? 1.628 -5.074 3.688 1 99 18 ALA B CA 1
ATOM 1238 C C . ALA B 1 18 ? 1.812 -6.391 4.445 1 99 18 ALA B C 1
ATOM 1240 O O . ALA B 1 18 ? 0.845 -7.117 4.68 1 99 18 ALA B O 1
ATOM 1241 N N . THR B 1 19 ? 2.998 -6.727 4.738 1 99 19 THR B N 1
ATOM 1242 C CA . THR B 1 19 ? 3.389 -7.898 5.516 1 99 19 THR B CA 1
ATOM 1243 C C . THR B 1 19 ? 4.344 -7.508 6.641 1 99 19 THR B C 1
ATOM 1245 O O . THR B 1 19 ? 4.738 -6.344 6.754 1 99 19 THR B O 1
ATOM 1248 N N . VAL B 1 20 ? 4.637 -8.484 7.5 1 98.94 20 VAL B N 1
ATOM 1249 C CA . VAL B 1 20 ? 5.469 -8.203 8.664 1 98.94 20 VAL B CA 1
ATOM 1250 C C . VAL B 1 20 ? 6.844 -8.844 8.484 1 98.94 20 VAL B C 1
ATOM 1252 O O . VAL B 1 20 ? 6.945 -10.047 8.258 1 98.94 20 VAL B O 1
ATOM 1255 N N . MET B 1 21 ? 7.836 -8.023 8.633 1 98.75 21 MET B N 1
ATOM 1256 C CA . MET B 1 21 ? 9.211 -8.492 8.523 1 98.75 21 MET B CA 1
ATOM 1257 C C . MET B 1 21 ? 9.617 -9.289 9.758 1 98.75 21 MET B C 1
ATOM 1259 O O . MET B 1 21 ? 8.922 -9.266 10.773 1 98.75 21 MET B O 1
ATOM 1263 N N . LYS B 1 22 ? 10.734 -9.969 9.664 1 98.44 22 LYS B N 1
ATOM 1264 C CA . LYS B 1 22 ? 11.234 -10.797 10.75 1 98.44 22 LYS B CA 1
ATOM 1265 C C . LYS B 1 22 ? 11.43 -9.984 12.031 1 98.44 22 LYS B C 1
ATOM 1267 O O . LYS B 1 22 ? 11.219 -10.484 13.133 1 98.44 22 LYS B O 1
ATOM 1272 N N . ASP B 1 23 ? 11.773 -8.719 11.906 1 98.44 23 ASP B N 1
ATOM 1273 C CA . ASP B 1 23 ? 12.031 -7.883 13.078 1 98.44 23 ASP B CA 1
ATOM 1274 C C . ASP B 1 23 ? 10.75 -7.195 13.555 1 98.44 23 ASP B C 1
ATOM 1276 O O . ASP B 1 23 ? 10.805 -6.309 14.414 1 98.44 23 ASP B O 1
ATOM 1280 N N . GLY B 1 24 ? 9.617 -7.512 12.945 1 98.62 24 GLY B N 1
ATOM 1281 C CA . GLY B 1 24 ? 8.328 -6.984 13.367 1 98.62 24 GLY B CA 1
ATOM 1282 C C . GLY B 1 24 ? 7.938 -5.715 12.633 1 98.62 24 GLY B C 1
ATOM 1283 O O . GLY B 1 24 ? 6.816 -5.227 12.781 1 98.62 24 GLY B O 1
ATOM 1284 N N . SER B 1 25 ? 8.852 -5.133 11.852 1 98.88 25 SER B N 1
ATOM 1285 C CA . SER B 1 25 ? 8.539 -3.936 11.078 1 98.88 25 SER B CA 1
ATOM 1286 C C . SER B 1 25 ? 7.699 -4.277 9.844 1 98.88 25 SER B C 1
ATOM 1288 O O . SER B 1 25 ? 7.641 -5.434 9.43 1 98.88 25 SER B O 1
ATOM 1290 N N . PRO B 1 26 ? 7.023 -3.326 9.281 1 98.94 26 PRO B N 1
ATOM 1291 C CA . PRO B 1 26 ? 6.176 -3.621 8.117 1 98.94 26 PRO B CA 1
ATOM 1292 C C . PRO B 1 26 ? 6.938 -3.541 6.797 1 98.94 26 PRO B C 1
ATOM 1294 O O . PRO B 1 26 ? 8.008 -2.93 6.734 1 98.94 26 PRO B O 1
ATOM 1297 N N . GLN B 1 27 ? 6.488 -4.215 5.824 1 98.94 27 GLN B N 1
ATOM 1298 C CA . GLN B 1 27 ? 6.859 -4.125 4.414 1 98.94 27 GLN B CA 1
ATOM 1299 C C . GLN B 1 27 ? 5.629 -3.934 3.533 1 98.94 27 GLN B C 1
ATOM 1301 O O . GLN B 1 27 ? 4.551 -4.449 3.84 1 98.94 27 GLN B O 1
ATOM 1306 N N . VAL B 1 28 ? 5.719 -3.174 2.48 1 98.94 28 VAL B N 1
ATOM 1307 C CA . VAL B 1 28 ? 4.602 -2.984 1.561 1 98.94 28 VAL B CA 1
ATOM 1308 C C . VAL B 1 28 ? 5.09 -3.129 0.121 1 98.94 28 VAL B C 1
ATOM 1310 O O . VAL B 1 28 ? 6.199 -2.705 -0.213 1 98.94 28 VAL B O 1
ATOM 1313 N N . SER B 1 29 ? 4.301 -3.732 -0.711 1 98.38 29 SER B N 1
ATOM 1314 C CA . SER B 1 29 ? 4.66 -3.955 -2.107 1 98.38 29 SER B CA 1
ATOM 1315 C C . SER B 1 29 ? 3.451 -3.801 -3.023 1 98.38 29 SER B C 1
ATOM 1317 O O . SER B 1 29 ? 2.348 -4.234 -2.682 1 98.38 29 SER B O 1
ATOM 1319 N N . PRO B 1 30 ? 3.68 -3.18 -4.164 1 98.44 30 PRO B N 1
ATOM 1320 C CA . PRO B 1 30 ? 2.641 -3.232 -5.195 1 98.44 30 PRO B CA 1
ATOM 1321 C C . PRO B 1 30 ? 2.541 -4.602 -5.863 1 98.44 30 PRO B C 1
ATOM 1323 O O . PRO B 1 30 ? 3.564 -5.246 -6.117 1 98.44 30 PRO B O 1
ATOM 1326 N N . VAL B 1 31 ? 1.295 -5.031 -6.133 1 98.69 31 VAL B N 1
ATOM 1327 C CA . VAL B 1 31 ? 1.073 -6.375 -6.66 1 98.69 31 VAL B CA 1
ATOM 1328 C C . VAL B 1 31 ? -0.15 -6.375 -7.574 1 98.69 31 VAL B C 1
ATOM 1330 O O . VAL B 1 31 ? -0.933 -5.422 -7.574 1 98.69 31 VAL B O 1
ATOM 1333 N N . TRP B 1 32 ? -0.216 -7.477 -8.367 1 98.75 32 TRP B N 1
ATOM 1334 C CA . TRP B 1 32 ? -1.474 -7.801 -9.031 1 98.75 32 TRP B CA 1
ATOM 1335 C C . TRP B 1 32 ? -2.32 -8.727 -8.164 1 98.75 32 TRP B C 1
ATOM 1337 O O . TRP B 1 32 ? -1.79 -9.602 -7.477 1 98.75 32 TRP B O 1
ATOM 1347 N N . ALA B 1 33 ? -3.609 -8.516 -8.211 1 98.88 33 ALA B N 1
ATOM 1348 C CA . ALA B 1 33 ? -4.539 -9.344 -7.449 1 98.88 33 ALA B CA 1
ATOM 1349 C C . ALA B 1 33 ? -5.934 -9.312 -8.07 1 98.88 33 ALA B C 1
ATOM 1351 O O . ALA B 1 33 ? -6.246 -8.43 -8.867 1 98.88 33 ALA B O 1
ATOM 1352 N N . ASN B 1 34 ? -6.688 -10.258 -7.758 1 98.69 34 ASN B N 1
ATOM 1353 C CA . ASN B 1 34 ? -8.125 -10.258 -8.008 1 98.69 34 ASN B CA 1
ATOM 1354 C C . ASN B 1 34 ? -8.898 -10.859 -6.84 1 98.69 34 ASN B C 1
ATOM 1356 O O . ASN B 1 34 ? -8.32 -11.156 -5.793 1 98.69 34 ASN B O 1
ATOM 1360 N N . TYR B 1 35 ? -10.188 -10.773 -6.922 1 98.5 35 TYR B N 1
ATOM 1361 C CA . TYR B 1 35 ? -11.094 -11.312 -5.91 1 98.5 35 TYR B CA 1
ATOM 1362 C C . TYR B 1 35 ? -11.914 -12.469 -6.473 1 98.5 35 TYR B C 1
ATOM 1364 O O . TYR B 1 35 ? -12.531 -12.336 -7.535 1 98.5 35 TYR B O 1
ATOM 1372 N N . GLU B 1 36 ? -11.852 -13.562 -5.777 1 97.38 36 GLU B N 1
ATOM 1373 C CA . GLU B 1 36 ? -12.586 -14.75 -6.215 1 97.38 36 GLU B CA 1
ATOM 1374 C C . GLU B 1 36 ? -13.102 -15.555 -5.023 1 97.38 36 GLU B C 1
ATOM 1376 O O . GLU B 1 36 ? -12.336 -15.875 -4.113 1 97.38 36 GLU B O 1
ATOM 1381 N N . ASP B 1 37 ? -14.398 -15.852 -4.973 1 96.62 37 ASP B N 1
ATOM 1382 C CA . ASP B 1 37 ? -15.031 -16.766 -4.023 1 96.62 37 ASP B CA 1
ATOM 1383 C C . ASP B 1 37 ? -14.719 -16.359 -2.584 1 96.62 37 ASP B C 1
ATOM 1385 O O . ASP B 1 37 ? -14.336 -17.203 -1.769 1 96.62 37 ASP B O 1
ATOM 1389 N N . GLY B 1 38 ? -14.75 -15.102 -2.301 1 97.25 38 GLY B N 1
ATOM 1390 C CA . GLY B 1 38 ? -14.609 -14.633 -0.932 1 97.25 38 GLY B CA 1
ATOM 1391 C C . GLY B 1 38 ? -13.172 -14.359 -0.539 1 97.25 38 GLY B C 1
ATOM 1392 O O . GLY B 1 38 ? -12.891 -14.023 0.615 1 97.25 38 GLY B O 1
ATOM 1393 N N . TYR B 1 39 ? -12.211 -14.469 -1.528 1 98.56 39 TYR B N 1
ATOM 1394 C CA . TYR B 1 39 ? -10.797 -14.312 -1.207 1 98.56 39 TYR B CA 1
ATOM 1395 C C . TYR B 1 39 ? -10.141 -13.273 -2.119 1 98.56 39 TYR B C 1
ATOM 1397 O O . TYR B 1 39 ? -10.516 -13.148 -3.287 1 98.56 39 TYR B O 1
ATOM 1405 N N . VAL B 1 40 ? -9.266 -12.516 -1.56 1 98.81 40 VAL B N 1
ATOM 1406 C CA . VAL B 1 40 ? -8.312 -11.781 -2.385 1 98.81 40 VAL B CA 1
ATOM 1407 C C . VAL B 1 40 ? -7.156 -12.695 -2.779 1 98.81 40 VAL B C 1
ATOM 1409 O O . VAL B 1 40 ? -6.555 -13.352 -1.925 1 98.81 40 VAL B O 1
ATOM 1412 N N . LEU B 1 41 ? -6.879 -12.773 -4.035 1 98.94 41 LEU B N 1
ATOM 1413 C CA . LEU B 1 41 ? -5.793 -13.609 -4.543 1 98.94 41 LEU B CA 1
ATOM 1414 C C . LEU B 1 41 ? -4.656 -12.75 -5.086 1 98.94 41 LEU B C 1
ATOM 1416 O O . LEU B 1 41 ? -4.824 -12.055 -6.094 1 98.94 41 LEU B O 1
ATOM 1420 N N . VAL B 1 42 ? -3.508 -12.836 -4.426 1 98.94 42 VAL B N 1
ATOM 1421 C CA . VAL B 1 42 ? -2.316 -12.094 -4.836 1 98.94 42 VAL B CA 1
ATOM 1422 C C . VAL B 1 42 ? -1.324 -13.047 -5.504 1 98.94 42 VAL B C 1
ATOM 1424 O O . VAL B 1 42 ? -1.06 -14.141 -4.992 1 98.94 42 VAL B O 1
ATOM 1427 N N . ASN B 1 43 ? -0.833 -12.641 -6.648 1 98.88 43 ASN B N 1
ATOM 1428 C CA . ASN B 1 43 ? 0.203 -13.445 -7.289 1 98.88 43 ASN B CA 1
ATOM 1429 C C . ASN B 1 43 ? 1.6 -12.922 -6.961 1 98.88 43 ASN B C 1
ATOM 1431 O O . ASN B 1 43 ? 1.835 -11.711 -6.984 1 98.88 43 ASN B O 1
ATOM 1435 N N . THR B 1 44 ? 2.463 -13.781 -6.551 1 98.44 44 THR B N 1
ATOM 1436 C CA . THR B 1 44 ? 3.861 -13.492 -6.254 1 98.44 44 THR B CA 1
ATOM 1437 C C . THR B 1 44 ? 4.738 -14.703 -6.539 1 98.44 44 THR B C 1
ATOM 1439 O O . THR B 1 44 ? 4.355 -15.586 -7.309 1 98.44 44 THR B O 1
ATOM 1442 N N . ALA B 1 45 ? 5.996 -14.633 -6.105 1 98.25 45 ALA B N 1
ATOM 1443 C CA . ALA B 1 45 ? 6.91 -15.75 -6.34 1 98.25 45 ALA B CA 1
ATOM 1444 C C . ALA B 1 45 ? 7.543 -16.219 -5.035 1 98.25 45 ALA B C 1
ATOM 1446 O O . ALA B 1 45 ? 7.719 -15.438 -4.102 1 98.25 45 ALA B O 1
ATOM 1447 N N . GLU B 1 46 ? 7.848 -17.484 -5.027 1 98.12 46 GLU B N 1
ATOM 1448 C CA . GLU B 1 46 ? 8.625 -18.016 -3.912 1 98.12 46 GLU B CA 1
ATOM 1449 C C . GLU B 1 46 ? 9.93 -17.25 -3.727 1 98.12 46 GLU B C 1
ATOM 1451 O O . GLU B 1 46 ? 10.586 -16.875 -4.703 1 98.12 46 GLU B O 1
ATOM 1456 N N . GLY B 1 47 ? 10.211 -16.938 -2.484 1 97.12 47 GLY B N 1
ATOM 1457 C CA . GLY B 1 47 ? 11.484 -16.297 -2.176 1 97.12 47 GLY B CA 1
ATOM 1458 C C . GLY B 1 47 ? 11.391 -14.797 -2.051 1 97.12 47 GLY B C 1
ATOM 1459 O O . GLY B 1 47 ? 12.273 -14.156 -1.473 1 97.12 47 GLY B O 1
ATOM 1460 N N . ARG B 1 48 ? 10.398 -14.172 -2.676 1 96.62 48 ARG B N 1
ATOM 1461 C CA . ARG B 1 48 ? 10.211 -12.734 -2.482 1 96.62 48 ARG B CA 1
ATOM 1462 C C . ARG B 1 48 ? 9.969 -12.406 -1.014 1 96.62 48 ARG B C 1
ATOM 1464 O O . ARG B 1 48 ? 9.539 -13.266 -0.242 1 96.62 48 ARG B O 1
ATOM 1471 N N . ILE B 1 49 ? 10.164 -11.211 -0.646 1 97.75 49 ILE B N 1
ATOM 1472 C CA . ILE B 1 49 ? 10.094 -10.789 0.748 1 97.75 49 ILE B CA 1
ATOM 1473 C C . ILE B 1 49 ? 8.688 -11.031 1.29 1 97.75 49 ILE B C 1
ATOM 1475 O O . ILE B 1 49 ? 8.523 -11.508 2.412 1 97.75 49 ILE B O 1
ATOM 1479 N N . LYS B 1 50 ? 7.668 -10.688 0.516 1 98.75 50 LYS B N 1
ATOM 1480 C CA . LYS B 1 50 ? 6.301 -10.898 0.992 1 98.75 50 LYS B CA 1
ATOM 1481 C C . LYS B 1 50 ? 6.016 -12.383 1.205 1 98.75 50 LYS B C 1
ATOM 1483 O O . LYS B 1 50 ? 5.305 -12.75 2.141 1 98.75 50 LYS B O 1
ATOM 1488 N N . HIS B 1 51 ? 6.562 -13.211 0.38 1 98.81 51 HIS B N 1
ATOM 1489 C CA . HIS B 1 51 ? 6.434 -14.656 0.566 1 98.81 51 HIS B CA 1
ATOM 1490 C C . HIS B 1 51 ? 7.105 -15.102 1.86 1 98.81 51 HIS B C 1
ATOM 1492 O O . HIS B 1 51 ? 6.484 -15.781 2.682 1 98.81 51 HIS B O 1
ATOM 1498 N N . LYS B 1 52 ? 8.344 -14.742 2.043 1 98.81 52 LYS B N 1
ATOM 1499 C CA . LYS B 1 52 ? 9.07 -15.094 3.258 1 98.81 52 LYS B CA 1
ATOM 1500 C C . LYS B 1 52 ? 8.344 -14.594 4.5 1 98.81 52 LYS B C 1
ATOM 1502 O O . LYS B 1 52 ? 8.25 -15.305 5.5 1 98.81 52 LYS B O 1
ATOM 1507 N N . ASN B 1 53 ? 7.84 -13.375 4.41 1 98.94 53 ASN B N 1
ATOM 1508 C CA . ASN B 1 53 ? 7.117 -12.789 5.535 1 98.94 53 ASN B CA 1
ATOM 1509 C C . ASN B 1 53 ? 5.863 -13.594 5.875 1 98.94 53 ASN B C 1
ATOM 1511 O O . ASN B 1 53 ? 5.605 -13.883 7.047 1 98.94 53 ASN B O 1
ATOM 1515 N N . VAL B 1 54 ? 5.105 -13.992 4.883 1 98.88 54 VAL B N 1
ATOM 1516 C CA . VAL B 1 54 ? 3.816 -14.648 5.074 1 98.88 54 VAL B CA 1
ATOM 1517 C C . VAL B 1 54 ? 4.031 -16.062 5.629 1 98.88 54 VAL B C 1
ATOM 1519 O O . VAL B 1 54 ? 3.232 -16.547 6.43 1 98.88 54 VAL B O 1
ATOM 1522 N N . LEU B 1 55 ? 5.16 -16.672 5.285 1 98.81 55 LEU B N 1
ATOM 1523 C CA 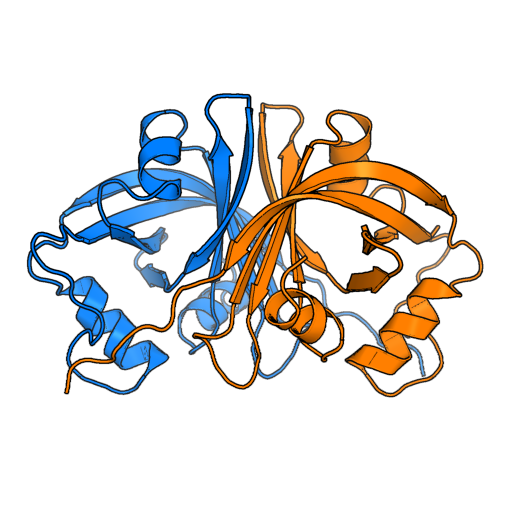. LEU B 1 55 ? 5.496 -17.969 5.855 1 98.81 55 LEU B CA 1
ATOM 1524 C C . LEU B 1 55 ? 5.676 -17.875 7.367 1 98.81 55 LEU B C 1
ATOM 1526 O O . LEU B 1 55 ? 5.371 -18.828 8.094 1 98.81 55 LEU B O 1
ATOM 1530 N N . ARG B 1 56 ? 6.145 -16.734 7.82 1 98.75 56 ARG B N 1
ATOM 1531 C CA . ARG B 1 56 ? 6.402 -16.531 9.242 1 98.75 56 ARG B CA 1
ATOM 1532 C C . ARG B 1 56 ? 5.164 -16 9.953 1 98.75 56 ARG B C 1
ATOM 1534 O O . ARG B 1 56 ? 4.859 -16.422 11.078 1 98.75 56 ARG B O 1
ATOM 1541 N N . ASP B 1 57 ? 4.48 -15.062 9.352 1 98.88 57 ASP B N 1
ATOM 1542 C CA . ASP B 1 57 ? 3.281 -14.414 9.883 1 98.88 57 ASP B CA 1
ATOM 1543 C C . ASP B 1 57 ? 2.254 -14.18 8.781 1 98.88 57 ASP B C 1
ATOM 1545 O O . ASP B 1 57 ? 2.432 -13.297 7.938 1 98.88 57 ASP B O 1
ATOM 1549 N N . PRO B 1 58 ? 1.197 -14.945 8.711 1 98.94 58 PRO B N 1
ATOM 1550 C CA . PRO B 1 58 ? 0.281 -14.898 7.57 1 98.94 58 PRO B CA 1
ATOM 1551 C C . PRO B 1 58 ? -0.668 -13.703 7.625 1 98.94 58 PRO B C 1
ATOM 1553 O O . PRO B 1 58 ? -1.488 -13.523 6.719 1 98.94 58 PRO B O 1
ATOM 1556 N N . ARG B 1 59 ? -0.636 -12.914 8.727 1 98.94 59 ARG B N 1
ATOM 1557 C CA . ARG B 1 59 ? -1.473 -11.719 8.789 1 98.94 59 ARG B CA 1
ATOM 1558 C C . ARG B 1 59 ? -0.981 -10.656 7.816 1 98.94 59 ARG B C 1
ATOM 1560 O O . ARG B 1 59 ? 0.216 -10.367 7.754 1 98.94 59 ARG B O 1
ATOM 1567 N N . VAL B 1 60 ? -1.87 -10.141 7.008 1 99 60 VAL B N 1
ATOM 1568 C CA . VAL B 1 60 ? -1.532 -9.156 5.984 1 99 60 VAL B CA 1
ATOM 1569 C C . VAL B 1 60 ? -2.578 -8.047 5.969 1 99 60 VAL B C 1
ATOM 1571 O O . VAL B 1 60 ? -3.639 -8.172 6.586 1 99 60 VAL B O 1
ATOM 1574 N N . ALA B 1 61 ? -2.307 -6.961 5.379 1 98.94 61 ALA B N 1
ATOM 1575 C CA . ALA B 1 61 ? -3.256 -5.93 4.973 1 98.94 61 ALA B CA 1
ATOM 1576 C C . ALA B 1 61 ? -3.127 -5.621 3.482 1 98.94 61 ALA B C 1
ATOM 1578 O O . ALA B 1 61 ? -2.029 -5.68 2.924 1 98.94 61 ALA B O 1
ATOM 1579 N N . VAL B 1 62 ? -4.199 -5.336 2.811 1 98.88 62 VAL B N 1
ATOM 1580 C CA . VAL B 1 62 ? -4.215 -5 1.39 1 98.88 62 VAL B CA 1
ATOM 1581 C C . VAL B 1 62 ? -5.031 -3.73 1.168 1 98.88 62 VAL B C 1
ATOM 1583 O O . VAL B 1 62 ? -6.027 -3.494 1.859 1 98.88 62 VAL B O 1
ATOM 1586 N N . SER B 1 63 ? -4.582 -2.91 0.262 1 98.81 63 SER B N 1
ATOM 1587 C CA . SER B 1 63 ? -5.309 -1.702 -0.114 1 98.81 63 SER B CA 1
ATOM 1588 C C . SER B 1 63 ? -5.371 -1.543 -1.629 1 98.81 63 SER B C 1
ATOM 1590 O O . SER B 1 63 ? -4.414 -1.882 -2.332 1 98.81 63 SER B O 1
ATOM 1592 N N . VAL B 1 64 ? -6.465 -1.067 -2.117 1 98.44 64 VAL B N 1
ATOM 1593 C CA . VAL B 1 64 ? -6.656 -0.791 -3.537 1 98.44 64 VAL B CA 1
ATOM 1594 C C . VAL B 1 64 ? -7.48 0.483 -3.711 1 98.44 64 VAL B C 1
ATOM 1596 O O . VAL B 1 64 ? -8.445 0.709 -2.977 1 98.44 64 VAL B O 1
ATOM 1599 N N . VAL B 1 65 ? -7.039 1.335 -4.629 1 97.75 65 VAL B N 1
ATOM 1600 C CA . VAL B 1 65 ? -7.703 2.586 -4.98 1 97.75 65 VAL B CA 1
ATOM 1601 C C . VAL B 1 65 ? -8.008 2.604 -6.477 1 97.75 65 VAL B C 1
ATOM 1603 O O . VAL B 1 65 ? -7.18 2.199 -7.293 1 97.75 65 VAL B O 1
ATOM 1606 N N . SER B 1 66 ? -9.156 3.066 -6.781 1 96.5 66 SER B N 1
ATOM 1607 C CA . SER B 1 66 ? -9.523 3.176 -8.188 1 96.5 66 SER B CA 1
ATOM 1608 C C . SER B 1 66 ? -8.586 4.133 -8.93 1 96.5 66 SER B C 1
ATOM 1610 O O . SER B 1 66 ? -8.328 5.242 -8.461 1 96.5 66 SER B O 1
ATOM 1612 N N . LYS B 1 67 ? -8.148 3.703 -10.078 1 93.94 67 LYS B N 1
ATOM 1613 C CA . LYS B 1 67 ? -7.316 4.57 -10.906 1 93.94 67 LYS B CA 1
ATOM 1614 C C . LYS B 1 67 ? -8.102 5.777 -11.406 1 93.94 67 LYS B C 1
ATOM 1616 O O . LYS B 1 67 ? -7.516 6.801 -11.766 1 93.94 67 LYS B O 1
ATOM 1621 N N . ASN B 1 68 ? -9.414 5.691 -11.438 1 91.94 68 ASN B N 1
ATOM 1622 C CA . ASN B 1 68 ? -10.258 6.723 -12.039 1 91.94 68 ASN B CA 1
ATOM 1623 C C . ASN B 1 68 ? -10.836 7.656 -10.984 1 91.94 68 ASN B C 1
ATOM 1625 O O . ASN B 1 68 ? -11.312 8.742 -11.305 1 91.94 68 ASN B O 1
ATOM 1629 N N . ASN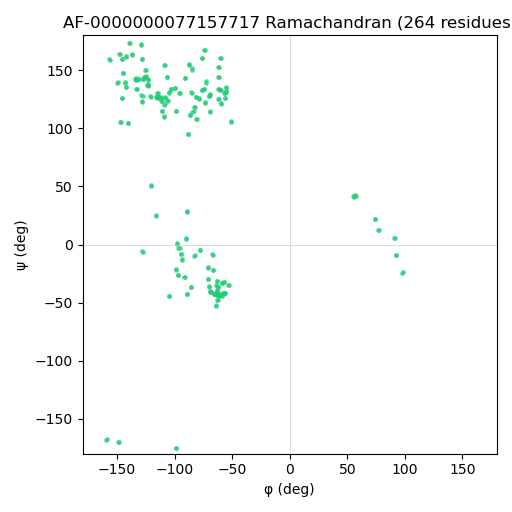 B 1 69 ? -10.898 7.238 -9.766 1 92.44 69 ASN B N 1
ATOM 1630 C CA . ASN B 1 69 ? -11.461 8.008 -8.656 1 92.44 69 ASN B CA 1
ATOM 1631 C C . ASN B 1 69 ? -10.734 7.707 -7.344 1 92.44 69 ASN B C 1
ATOM 1633 O O . ASN B 1 69 ? -11 6.695 -6.695 1 92.44 69 ASN B O 1
ATOM 1637 N N . PRO B 1 70 ? -9.906 8.625 -6.895 1 91.88 70 PRO B N 1
ATOM 1638 C CA . PRO B 1 70 ? -9.086 8.352 -5.711 1 91.88 70 PRO B CA 1
ATOM 1639 C C . PRO B 1 70 ? -9.922 8.219 -4.438 1 91.88 70 PRO B C 1
ATOM 1641 O O . PRO B 1 70 ? -9.406 7.789 -3.402 1 91.88 70 PRO B O 1
ATOM 1644 N N . LEU B 1 71 ? -11.188 8.508 -4.496 1 91.44 71 LEU B N 1
ATOM 1645 C CA . LEU B 1 71 ? -12.047 8.391 -3.32 1 91.44 71 LEU B CA 1
ATOM 1646 C C . LEU B 1 71 ? -12.727 7.023 -3.283 1 91.44 71 LEU B C 1
ATOM 1648 O O . LEU B 1 71 ? -13.367 6.672 -2.291 1 91.44 71 LEU B O 1
ATOM 1652 N N . ASP B 1 72 ? -12.664 6.336 -4.348 1 94.31 72 ASP B N 1
ATOM 1653 C CA . ASP B 1 72 ? -13.117 4.949 -4.391 1 94.31 72 ASP B CA 1
ATOM 1654 C C . ASP B 1 72 ? -11.992 3.992 -3.998 1 94.31 72 ASP B C 1
ATOM 1656 O O . ASP B 1 72 ? -11.141 3.658 -4.824 1 94.31 72 ASP B O 1
ATOM 1660 N N . MET B 1 73 ? -11.93 3.598 -2.703 1 97 73 MET B N 1
ATOM 1661 C CA . MET B 1 73 ? -10.812 2.836 -2.156 1 97 73 MET B CA 1
ATOM 1662 C C . MET B 1 73 ? -11.297 1.854 -1.091 1 97 73 MET B C 1
ATOM 1664 O O . MET B 1 73 ? -12.391 2.002 -0.556 1 97 73 MET B O 1
ATOM 1668 N N . THR B 1 74 ? -10.523 0.887 -0.837 1 97.19 74 THR B N 1
ATOM 1669 C CA . THR B 1 74 ? -10.75 -0.037 0.268 1 97.19 74 THR B CA 1
ATOM 1670 C C . THR B 1 74 ? -9.422 -0.475 0.885 1 97.19 74 THR B C 1
ATOM 1672 O O . THR B 1 74 ? -8.391 -0.497 0.207 1 97.19 74 THR B O 1
ATOM 1675 N N . THR B 1 75 ? -9.398 -0.724 2.15 1 97.56 75 THR B N 1
ATOM 1676 C CA . THR B 1 75 ? -8.336 -1.402 2.885 1 97.56 75 THR B CA 1
ATOM 1677 C C . THR B 1 75 ? -8.883 -2.625 3.617 1 97.56 75 THR B C 1
ATOM 1679 O O . THR B 1 75 ? -9.961 -2.57 4.207 1 97.56 75 THR B O 1
ATOM 1682 N N . ILE B 1 76 ? -8.141 -3.66 3.545 1 98.31 76 ILE B N 1
ATOM 1683 C CA . ILE B 1 76 ? -8.555 -4.945 4.102 1 98.31 76 ILE B CA 1
ATOM 1684 C C . ILE B 1 76 ? -7.441 -5.496 4.996 1 98.31 76 ILE B C 1
ATOM 1686 O O . ILE B 1 76 ? -6.273 -5.504 4.609 1 98.31 76 ILE B O 1
ATOM 1690 N N . ARG B 1 77 ? -7.777 -5.859 6.168 1 98.69 77 ARG B N 1
ATOM 1691 C CA . ARG B 1 77 ? -6.914 -6.727 6.965 1 98.69 77 ARG B CA 1
ATOM 1692 C C . ARG B 1 77 ? -7.395 -8.172 6.914 1 98.69 77 ARG B C 1
ATOM 1694 O O . ARG B 1 77 ? -8.594 -8.438 6.969 1 98.69 77 ARG B O 1
ATOM 1701 N N . GLY B 1 78 ? -6.445 -9.008 6.723 1 98.81 78 GLY B N 1
ATOM 1702 C CA . GLY B 1 78 ? -6.801 -10.414 6.582 1 98.81 78 GLY B CA 1
ATOM 1703 C C . GLY B 1 78 ? -5.641 -11.352 6.848 1 98.81 78 GLY B C 1
ATOM 1704 O O . GLY B 1 78 ? -4.629 -10.953 7.43 1 98.81 78 GLY B O 1
ATOM 1705 N N . VAL B 1 79 ? -5.879 -12.656 6.484 1 98.94 79 VAL B N 1
ATOM 1706 C CA . VAL B 1 79 ? -4.875 -13.688 6.715 1 98.94 79 VAL B CA 1
ATOM 1707 C C . VAL B 1 79 ? -4.703 -14.531 5.453 1 98.94 79 VAL B C 1
ATOM 1709 O O . VAL B 1 79 ? -5.684 -14.859 4.777 1 98.94 79 VAL B O 1
ATOM 1712 N N . VAL B 1 80 ? -3.457 -14.75 5.117 1 98.94 80 VAL B N 1
ATOM 1713 C CA . VAL B 1 80 ? -3.205 -15.75 4.082 1 98.94 80 VAL B CA 1
ATOM 1714 C C . VAL B 1 80 ? -3.529 -17.141 4.609 1 98.94 80 VAL B C 1
ATOM 1716 O O . VAL B 1 80 ? -2.809 -17.672 5.457 1 98.94 80 VAL B O 1
ATOM 1719 N N . GLU B 1 81 ? -4.508 -17.734 4.051 1 98.88 81 GLU B N 1
ATOM 1720 C CA . GLU B 1 81 ? -4.941 -19.047 4.539 1 98.88 81 GLU B CA 1
ATOM 1721 C C . GLU B 1 81 ? -4.23 -20.172 3.803 1 98.88 81 GLU B C 1
ATOM 1723 O O . GLU B 1 81 ? -4.121 -21.281 4.32 1 98.88 81 GLU B O 1
ATOM 1728 N N . GLU B 1 82 ? -3.861 -19.875 2.605 1 98.75 82 GLU B N 1
ATOM 1729 C CA . GLU B 1 82 ? -3.242 -20.906 1.771 1 98.75 82 GLU B CA 1
ATOM 1730 C C . GLU B 1 82 ? -2.246 -20.281 0.791 1 98.75 82 GLU B C 1
ATOM 1732 O O . GLU B 1 82 ? -2.465 -19.188 0.283 1 98.75 82 GLU B O 1
ATOM 1737 N N . LEU B 1 83 ? -1.147 -20.938 0.62 1 98.81 83 LEU B N 1
ATOM 1738 C CA . LEU B 1 83 ? -0.246 -20.688 -0.5 1 98.81 83 LEU B CA 1
ATOM 1739 C C . LEU B 1 83 ? -0.468 -21.703 -1.612 1 98.81 83 LEU B C 1
ATOM 1741 O O . LEU B 1 83 ? -0.25 -22.906 -1.416 1 98.81 83 LEU B O 1
ATOM 1745 N N . ILE B 1 84 ? -0.935 -21.219 -2.762 1 98.88 84 ILE B N 1
ATOM 1746 C CA . ILE B 1 84 ? -1.29 -22.109 -3.861 1 98.88 84 ILE B CA 1
ATOM 1747 C C . ILE B 1 84 ? -0.229 -22.016 -4.957 1 98.88 84 ILE B C 1
ATOM 1749 O O . ILE B 1 84 ? 0.066 -20.938 -5.461 1 98.88 84 ILE B O 1
ATOM 1753 N N . PRO B 1 85 ? 0.354 -23.156 -5.316 1 98.69 85 PRO B N 1
ATOM 1754 C CA . PRO B 1 85 ? 1.299 -23.109 -6.434 1 98.69 85 PRO B CA 1
ATOM 1755 C C . PRO B 1 85 ? 0.656 -22.609 -7.727 1 98.69 85 PRO B C 1
ATOM 1757 O O . PRO B 1 85 ? -0.473 -23 -8.047 1 98.69 85 PRO B O 1
ATOM 1760 N N . ASP B 1 86 ? 1.302 -21.719 -8.375 1 98.75 86 ASP B N 1
ATOM 1761 C CA . ASP B 1 86 ? 0.977 -21.297 -9.734 1 98.75 86 ASP B CA 1
ATOM 1762 C C . ASP B 1 86 ? 2.154 -21.531 -10.68 1 98.75 86 ASP B C 1
ATOM 1764 O O . ASP B 1 86 ? 2.566 -20.609 -11.398 1 98.75 86 ASP B O 1
ATOM 1768 N N . TYR B 1 87 ? 2.652 -22.703 -10.633 1 97.75 87 TYR B N 1
ATOM 1769 C CA . TYR B 1 87 ? 3.877 -23.016 -11.359 1 97.75 87 TYR B CA 1
ATOM 1770 C C . TYR B 1 87 ? 3.631 -23.047 -12.859 1 97.75 87 TYR B C 1
ATOM 1772 O O . TYR B 1 87 ? 4.57 -22.953 -13.656 1 97.75 87 TYR B O 1
ATOM 1780 N N . ASP B 1 88 ? 2.441 -23.203 -13.242 1 96.75 88 ASP B N 1
ATOM 1781 C CA . ASP B 1 88 ? 2.092 -23.203 -14.664 1 96.75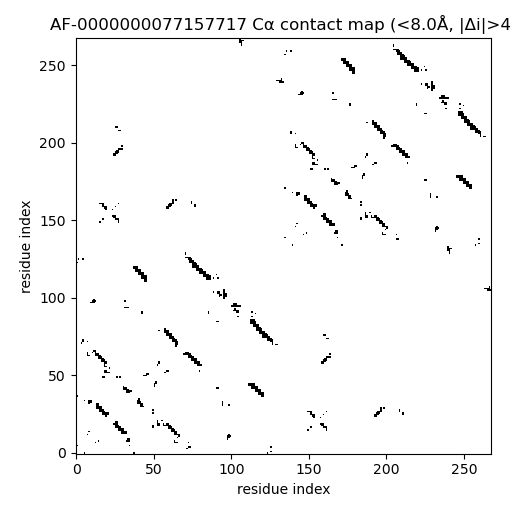 88 ASP B CA 1
ATOM 1782 C C . ASP B 1 88 ? 1.624 -21.812 -15.117 1 96.75 88 ASP B C 1
ATOM 1784 O O . ASP B 1 88 ? 1.208 -21.641 -16.266 1 96.75 88 ASP B O 1
ATOM 1788 N N . TYR B 1 89 ? 1.535 -20.828 -14.211 1 97.56 89 TYR B N 1
ATOM 1789 C CA . TYR B 1 89 ? 1.303 -19.406 -14.477 1 97.56 89 TYR B CA 1
ATOM 1790 C C . TYR B 1 89 ? -0.149 -19.156 -14.875 1 97.56 89 TYR B C 1
ATOM 1792 O O . TYR B 1 89 ? -0.456 -18.172 -15.539 1 97.56 89 TYR B O 1
ATOM 1800 N N . LYS B 1 90 ? -1.038 -20.094 -14.492 1 98.56 90 LYS B N 1
ATOM 1801 C CA . LYS B 1 90 ? -2.434 -19.922 -14.883 1 98.56 90 LYS B CA 1
ATOM 1802 C C . LYS B 1 90 ? -3.02 -18.656 -14.266 1 98.56 90 LYS B C 1
ATOM 1804 O O . LYS B 1 90 ? -3.648 -17.859 -14.953 1 98.56 90 LYS B O 1
ATOM 1809 N N . HIS B 1 91 ? -2.826 -18.438 -13 1 98.81 91 HIS B N 1
ATOM 1810 C CA . HIS B 1 91 ? -3.332 -17.234 -12.336 1 98.81 91 HIS B CA 1
ATOM 1811 C C . HIS B 1 91 ? -2.582 -15.992 -12.797 1 98.81 91 HIS B C 1
ATOM 1813 O O . HIS B 1 91 ? -3.188 -14.938 -13 1 98.81 91 HIS B O 1
ATOM 1819 N N . ALA B 1 92 ? -1.248 -16.109 -12.945 1 98.44 92 ALA B N 1
ATOM 1820 C CA . ALA B 1 92 ? -0.461 -14.992 -13.461 1 98.44 92 ALA B CA 1
ATOM 1821 C C . ALA B 1 92 ? -0.974 -14.539 -14.828 1 98.44 92 ALA B C 1
ATOM 1823 O O . ALA B 1 92 ? -1.082 -13.336 -15.094 1 98.44 92 ALA B O 1
ATOM 1824 N N . ASP B 1 93 ? -1.312 -15.523 -15.68 1 98.5 93 ASP B N 1
ATOM 1825 C CA . ASP B 1 93 ? -1.848 -15.211 -17 1 98.5 93 ASP B CA 1
ATOM 1826 C C . ASP B 1 93 ? -3.209 -14.523 -16.891 1 98.5 93 ASP B C 1
ATOM 1828 O O . ASP B 1 93 ? -3.494 -13.578 -17.625 1 98.5 93 ASP B O 1
ATOM 1832 N N . LYS B 1 94 ? -4.043 -15.039 -15.992 1 98.69 94 LYS B N 1
ATOM 1833 C CA . LYS B 1 94 ? -5.344 -14.406 -15.766 1 98.69 94 LYS B CA 1
ATOM 1834 C C . LYS B 1 94 ? -5.18 -12.945 -15.352 1 98.69 94 LYS B C 1
ATOM 1836 O O . LYS B 1 94 ? -5.867 -12.07 -15.875 1 98.69 94 LYS B O 1
ATOM 1841 N N . LEU B 1 95 ? -4.254 -12.648 -14.492 1 98.69 95 LEU B N 1
ATOM 1842 C CA . LEU B 1 95 ? -3.998 -11.289 -14.047 1 98.69 95 LEU B CA 1
ATOM 1843 C C . LEU B 1 95 ? -3.381 -10.453 -15.164 1 98.69 95 LEU B C 1
ATOM 1845 O O . LEU B 1 95 ? -3.658 -9.258 -15.281 1 98.69 95 LEU B O 1
ATOM 1849 N N . THR B 1 96 ? -2.531 -11.078 -15.977 1 98.19 96 THR B N 1
ATOM 1850 C CA . THR B 1 96 ? -1.945 -10.375 -17.109 1 98.19 96 THR B CA 1
ATOM 1851 C C . THR B 1 96 ? -3.033 -9.898 -18.062 1 98.19 96 THR B C 1
ATOM 1853 O O . THR B 1 96 ? -2.969 -8.781 -18.578 1 98.19 96 THR B O 1
ATOM 1856 N N . GLN B 1 97 ? -3.979 -10.789 -18.297 1 98.25 97 GLN B N 1
ATOM 1857 C CA . GLN B 1 97 ? -5.125 -10.383 -19.109 1 98.25 97 GLN B CA 1
ATOM 1858 C C . GLN B 1 97 ? -5.855 -9.203 -18.469 1 98.25 97 GLN B C 1
ATOM 1860 O O . GLN B 1 97 ? -6.203 -8.234 -19.141 1 98.25 97 GLN B O 1
ATOM 1865 N N . GLN B 1 98 ? -6.066 -9.25 -17.188 1 97.88 98 GLN B N 1
ATOM 1866 C CA . GLN B 1 98 ? -6.785 -8.211 -16.469 1 97.88 98 GLN B CA 1
ATOM 1867 C C . GLN B 1 98 ? -6.023 -6.887 -16.5 1 97.88 98 GLN B C 1
ATOM 1869 O O . GLN B 1 98 ? -6.609 -5.832 -16.766 1 97.88 98 GLN B O 1
ATOM 1874 N N . TYR B 1 99 ? -4.703 -6.895 -16.312 1 97.38 99 TYR B N 1
ATOM 1875 C CA . TYR B 1 99 ? -3.934 -5.684 -16.047 1 97.38 99 TYR B CA 1
ATOM 1876 C C . TYR B 1 99 ? -3.307 -5.141 -17.328 1 97.38 99 TYR B C 1
ATOM 1878 O O . TYR B 1 99 ? -3.057 -3.939 -17.453 1 97.38 99 TYR B O 1
ATOM 1886 N N . MET B 1 100 ? -3.086 -6.047 -18.281 1 95.94 100 MET B N 1
ATOM 1887 C CA . MET B 1 100 ? -2.307 -5.617 -19.438 1 95.94 100 MET B CA 1
ATOM 1888 C C . MET B 1 100 ? -3.031 -5.949 -20.734 1 95.94 100 MET B C 1
ATOM 1890 O O . MET B 1 100 ? -2.586 -5.562 -21.828 1 95.94 100 MET B O 1
ATOM 1894 N N . ASP B 1 101 ? -4.133 -6.645 -20.656 1 96.75 101 ASP B N 1
ATOM 1895 C CA . ASP B 1 101 ? -4.852 -7.086 -21.844 1 96.75 101 ASP B CA 1
ATOM 1896 C C . ASP B 1 101 ? -3.951 -7.926 -22.75 1 96.75 101 ASP B C 1
ATOM 1898 O O . ASP B 1 101 ? -3.881 -7.688 -23.969 1 96.75 101 ASP B O 1
ATOM 1902 N N . ARG B 1 102 ? -3.152 -8.812 -22.125 1 95.56 102 ARG B N 1
ATOM 1903 C CA . ARG B 1 102 ? -2.281 -9.766 -22.797 1 95.56 102 ARG B CA 1
ATOM 1904 C C . ARG B 1 102 ? -2.512 -11.18 -22.266 1 95.56 102 ARG B C 1
ATOM 1906 O O . ARG B 1 102 ? -2.967 -11.359 -21.125 1 95.56 102 ARG B O 1
ATOM 1913 N N . GLU B 1 103 ? -2.131 -12.117 -23 1 95.75 103 GLU B N 1
ATOM 1914 C CA . GLU B 1 103 ? -2.498 -13.5 -22.688 1 95.75 103 GLU B CA 1
ATOM 1915 C C . GLU B 1 103 ? -1.516 -14.125 -21.703 1 95.75 103 GLU B C 1
ATOM 1917 O O . GLU B 1 103 ? -1.908 -14.93 -20.859 1 95.75 103 GLU B O 1
ATOM 1922 N N . HIS B 1 104 ? -0.24 -13.758 -21.859 1 95.31 104 HIS B N 1
ATOM 1923 C CA . HIS B 1 104 ? 0.769 -14.461 -21.094 1 95.31 104 HIS B CA 1
ATOM 1924 C C . HIS B 1 104 ? 1.582 -13.5 -20.234 1 95.31 104 HIS B C 1
ATOM 1926 O O . HIS B 1 104 ? 1.922 -12.398 -20.672 1 95.31 104 HIS B O 1
ATOM 1932 N N . TYR B 1 105 ? 1.861 -13.961 -19.109 1 95.5 105 TYR B N 1
ATOM 1933 C CA . TYR B 1 105 ? 2.695 -13.203 -18.172 1 95.5 105 TYR B CA 1
ATOM 1934 C C . TYR B 1 105 ? 4.039 -12.859 -18.812 1 95.5 105 TYR B C 1
ATOM 1936 O O . TYR B 1 105 ? 4.805 -13.75 -19.188 1 95.5 105 TYR B O 1
ATOM 1944 N N . PRO B 1 106 ? 4.355 -11.562 -18.797 1 92.31 106 PRO B N 1
ATOM 1945 C CA . PRO B 1 106 ? 5.488 -11.156 -19.625 1 92.31 106 PRO B CA 1
ATOM 1946 C C . PRO B 1 106 ? 6.789 -11.039 -18.828 1 92.31 106 PRO B C 1
ATOM 1948 O O . PRO B 1 106 ? 7.844 -10.75 -19.406 1 92.31 106 PRO B O 1
ATOM 1951 N N . PHE B 1 107 ? 6.809 -11.328 -17.531 1 90.19 107 PHE B N 1
ATOM 1952 C CA . PHE B 1 107 ? 7.98 -11.039 -16.719 1 90.19 107 PHE B CA 1
ATOM 1953 C C . PHE B 1 107 ? 8.586 -12.32 -16.172 1 90.19 107 PHE B C 1
ATOM 1955 O O . PHE B 1 107 ? 9.164 -12.32 -15.07 1 90.19 107 PHE B O 1
ATOM 1962 N N . LYS B 1 108 ? 8.328 -13.375 -16.875 1 87.19 108 LYS B N 1
ATOM 1963 C CA . LYS B 1 108 ? 8.844 -14.664 -16.422 1 87.19 108 LYS B CA 1
ATOM 1964 C C . LYS B 1 108 ? 10.359 -14.625 -16.25 1 87.19 108 LYS B C 1
ATOM 1966 O O . LYS B 1 108 ? 11.07 -14.102 -17.109 1 87.19 108 LYS B O 1
ATOM 1971 N N . ARG B 1 109 ? 10.805 -15.086 -15.109 1 84.69 109 ARG B N 1
ATOM 1972 C CA . ARG B 1 109 ? 12.227 -15.25 -14.844 1 84.69 109 ARG B CA 1
ATOM 1973 C C . ARG B 1 109 ? 12.617 -16.719 -14.82 1 84.69 109 ARG B C 1
ATOM 1975 O O . ARG B 1 109 ? 11.797 -17.578 -14.492 1 84.69 109 ARG B O 1
ATOM 1982 N N . ASP B 1 110 ? 13.914 -16.875 -15.125 1 84.12 110 ASP B N 1
ATOM 1983 C CA . ASP B 1 110 ? 14.398 -18.25 -15.094 1 84.12 110 ASP B CA 1
ATOM 1984 C C . ASP B 1 110 ? 14.281 -18.844 -13.688 1 84.12 110 ASP B C 1
ATOM 1986 O O . ASP B 1 110 ? 14.672 -18.203 -12.711 1 84.12 110 ASP B O 1
ATOM 1990 N N . ASP B 1 111 ? 13.648 -19.906 -13.562 1 88.5 111 ASP B N 1
ATOM 1991 C CA . ASP B 1 111 ? 13.586 -20.703 -12.344 1 88.5 111 ASP B CA 1
ATOM 1992 C C . ASP B 1 111 ? 12.633 -20.078 -11.328 1 88.5 111 ASP B C 1
ATOM 1994 O O . ASP B 1 111 ? 12.664 -20.438 -10.148 1 88.5 111 ASP B O 1
ATOM 1998 N N . GLU B 1 112 ? 11.891 -19.141 -11.844 1 93.69 112 GLU B N 1
ATOM 1999 C CA . GLU B 1 112 ? 10.93 -18.547 -10.922 1 93.69 112 GLU B CA 1
ATOM 2000 C C . GLU B 1 112 ? 9.734 -19.469 -10.703 1 93.69 112 GLU B C 1
ATOM 2002 O O . GLU B 1 112 ? 9.227 -20.078 -11.648 1 93.69 112 GLU B O 1
ATOM 2007 N N . LYS B 1 113 ? 9.328 -19.672 -9.438 1 97.25 113 LYS B N 1
ATOM 2008 C CA . LYS B 1 113 ? 8.133 -20.406 -9.062 1 97.25 113 LYS B CA 1
ATOM 2009 C C . LYS B 1 113 ? 7.059 -19.469 -8.508 1 97.25 113 LYS B C 1
ATOM 2011 O O . LYS B 1 113 ? 7.188 -18.969 -7.387 1 97.25 113 LYS B O 1
ATOM 2016 N N . ARG B 1 114 ? 6.035 -19.359 -9.328 1 98.31 114 ARG B N 1
ATOM 2017 C CA . ARG B 1 114 ? 5 -18.438 -8.906 1 98.31 114 ARG B CA 1
ATOM 2018 C C . ARG B 1 114 ? 4.008 -19.109 -7.961 1 98.31 114 ARG B C 1
ATOM 2020 O O . ARG B 1 114 ? 3.816 -20.328 -8.023 1 98.31 114 ARG B O 1
ATOM 2027 N N . ILE B 1 115 ? 3.432 -18.312 -7.074 1 98.88 115 ILE B N 1
ATOM 2028 C CA . ILE B 1 115 ? 2.457 -18.781 -6.094 1 98.88 115 ILE B CA 1
ATOM 2029 C C . ILE B 1 115 ? 1.365 -17.734 -5.906 1 98.88 115 ILE B C 1
ATOM 2031 O O . ILE B 1 115 ? 1.536 -16.578 -6.289 1 98.88 115 ILE B O 1
ATOM 2035 N N . ILE B 1 116 ? 0.277 -18.188 -5.359 1 98.94 116 ILE B N 1
ATOM 2036 C CA . ILE B 1 116 ? -0.855 -17.328 -5.016 1 98.94 116 ILE B CA 1
ATOM 2037 C C . ILE B 1 116 ? -0.991 -17.234 -3.498 1 98.94 116 ILE B C 1
ATOM 2039 O O . ILE B 1 116 ? -1.005 -18.266 -2.809 1 98.94 116 ILE B O 1
ATOM 2043 N N . LEU B 1 117 ? -0.975 -16.062 -2.941 1 99 117 LEU B N 1
ATOM 2044 C CA . LEU B 1 117 ? -1.431 -15.852 -1.573 1 99 117 LEU B CA 1
ATOM 2045 C C . LEU B 1 117 ? -2.951 -15.734 -1.519 1 99 117 LEU B C 1
ATOM 2047 O O . LEU B 1 117 ? -3.523 -14.766 -2.025 1 99 117 LEU B O 1
ATOM 2051 N N . LYS B 1 118 ? -3.592 -16.734 -0.995 1 99 118 LYS B N 1
ATOM 2052 C CA . LYS B 1 118 ? -5.039 -16.703 -0.814 1 99 118 LYS B CA 1
ATOM 2053 C C . LYS B 1 118 ? -5.418 -16.047 0.511 1 99 118 LYS B C 1
ATOM 2055 O O . LYS B 1 118 ? -5.242 -16.641 1.576 1 99 118 LYS B O 1
ATOM 2060 N N . ILE B 1 119 ? -6.016 -14.883 0.448 1 98.94 119 ILE B N 1
ATOM 2061 C CA . ILE B 1 119 ? -6.215 -14.055 1.63 1 98.94 119 ILE B CA 1
ATOM 2062 C C . ILE B 1 119 ? -7.691 -14.047 2.012 1 98.94 119 ILE B C 1
ATOM 2064 O O . ILE B 1 119 ? -8.547 -13.672 1.205 1 98.94 119 ILE B O 1
ATOM 2068 N N . LYS B 1 120 ? -7.953 -14.461 3.143 1 98.81 120 LYS B N 1
ATOM 2069 C CA . LYS B 1 120 ? -9.281 -14.305 3.725 1 98.81 120 LYS B CA 1
ATOM 2070 C C . LYS B 1 120 ? -9.453 -12.922 4.344 1 98.81 120 LYS B C 1
ATOM 2072 O O . LYS B 1 120 ? -8.742 -12.562 5.285 1 98.81 120 LYS B O 1
ATOM 2077 N N . PRO B 1 121 ? -10.414 -12.148 3.811 1 98.25 121 PRO B N 1
ATOM 2078 C CA . PRO B 1 121 ? -10.656 -10.844 4.438 1 98.25 121 PRO B CA 1
ATOM 2079 C C . PRO B 1 121 ? -11.312 -10.969 5.812 1 98.25 121 PRO B C 1
ATOM 2081 O O . PRO B 1 121 ? -12.32 -11.664 5.965 1 98.25 121 PRO B O 1
ATOM 2084 N N . ASN B 1 122 ? -10.766 -10.359 6.785 1 97.81 122 ASN B N 1
ATOM 2085 C CA . ASN B 1 122 ? -11.328 -10.367 8.133 1 97.81 122 ASN B CA 1
ATOM 2086 C C . ASN B 1 122 ? -11.992 -9.039 8.469 1 97.81 122 ASN B C 1
ATOM 2088 O O . ASN B 1 122 ? -13.062 -9.008 9.07 1 97.81 122 ASN B O 1
ATOM 2092 N N . LYS B 1 123 ? -11.328 -7.91 8.141 1 96.31 123 LYS B N 1
ATOM 2093 C CA . LYS B 1 123 ? -11.844 -6.555 8.32 1 96.31 123 LYS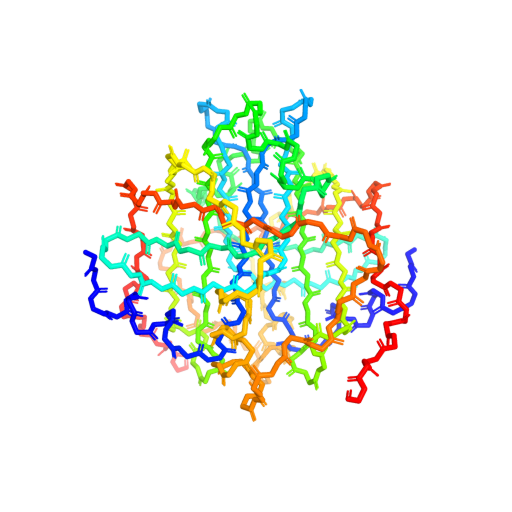 B CA 1
ATOM 2094 C C . LYS B 1 123 ? -11.734 -5.746 7.035 1 96.31 123 LYS B C 1
ATOM 2096 O O . LYS B 1 123 ? -10.648 -5.648 6.449 1 96.31 123 LYS B O 1
ATOM 2101 N N . VAL B 1 124 ? -12.836 -5.27 6.605 1 95.88 124 VAL B N 1
ATOM 2102 C CA . VAL B 1 124 ? -12.883 -4.512 5.359 1 95.88 124 VAL B CA 1
ATOM 2103 C C . VAL B 1 124 ? -13.297 -3.07 5.648 1 95.88 124 VAL B C 1
ATOM 2105 O O . VAL B 1 124 ? -14.312 -2.832 6.312 1 95.88 124 VAL B O 1
ATOM 2108 N N . PHE B 1 125 ? -12.461 -2.174 5.168 1 93.25 125 PHE B N 1
ATOM 2109 C CA . PHE B 1 125 ? -12.766 -0.755 5.32 1 93.25 125 PHE B CA 1
ATOM 2110 C C . PHE B 1 125 ? -13.078 -0.121 3.971 1 93.25 125 PHE B C 1
ATOM 2112 O O . PHE B 1 125 ? -12.336 -0.305 3.004 1 93.25 125 PHE B O 1
ATOM 2119 N N . VAL B 1 126 ? -14.188 0.486 3.943 1 87.69 126 VAL B N 1
ATOM 2120 C CA . VAL B 1 126 ? -14.586 1.221 2.748 1 87.69 126 VAL B CA 1
ATOM 2121 C C . VAL B 1 126 ? -14.812 2.691 3.094 1 87.69 126 VAL B C 1
ATOM 2123 O O . VAL B 1 126 ? -15.453 3.01 4.102 1 87.69 126 VAL B O 1
ATOM 2126 N N . LEU B 1 127 ? -14.109 3.625 2.314 1 81.94 127 LEU B N 1
ATOM 2127 C CA . LEU B 1 127 ? -14.25 5.055 2.561 1 81.94 127 LEU B CA 1
ATOM 2128 C C . LEU B 1 127 ? -15.703 5.492 2.395 1 81.94 127 LEU B C 1
ATOM 2130 O O . LEU B 1 127 ? -16.328 5.199 1.373 1 81.94 127 LEU B O 1
ATOM 2134 N N . PRO B 1 128 ? -16.219 6.012 3.393 1 73.88 128 PRO B N 1
ATOM 2135 C CA . PRO B 1 128 ? -17.578 6.527 3.215 1 73.88 128 PRO B CA 1
ATOM 2136 C C . PRO B 1 128 ? -17.656 7.637 2.172 1 73.88 128 PRO B C 1
ATOM 2138 O O . PRO B 1 128 ? -16.625 8.164 1.748 1 73.88 128 PRO B O 1
ATOM 2141 N N . GLU B 1 129 ? -18.766 7.793 1.547 1 68.06 129 GLU B N 1
ATOM 2142 C CA . GLU B 1 129 ? -18.953 8.891 0.604 1 68.06 129 GLU B CA 1
ATOM 2143 C C . GLU B 1 129 ? -18.562 10.227 1.231 1 68.06 129 GLU B C 1
ATOM 2145 O O . GLU B 1 129 ? -19.078 10.586 2.295 1 68.06 129 GLU B O 1
ATOM 2150 N N . LEU B 1 130 ? -17.312 10.75 0.763 1 66.94 130 LEU B N 1
ATOM 2151 C CA . LEU B 1 130 ? -16.859 12.039 1.267 1 66.94 130 LEU B CA 1
ATOM 2152 C C . LEU B 1 130 ? -17.469 13.18 0.459 1 66.94 130 LEU B C 1
ATOM 2154 O O . LEU B 1 130 ? -17.703 13.039 -0.745 1 66.94 130 LEU B O 1
ATOM 2158 N N . LYS B 1 131 ? -18.062 14.195 1.246 1 64.88 131 LYS B N 1
ATOM 2159 C CA . LYS B 1 131 ? -18.453 15.445 0.599 1 64.88 131 LYS B CA 1
ATOM 2160 C C . LYS B 1 131 ? -17.266 16.391 0.469 1 64.88 131 LYS B C 1
ATOM 2162 O O . LYS B 1 131 ? -16.531 16.609 1.429 1 64.88 131 LYS B O 1
ATOM 2167 N N . MET B 1 132 ? -16.844 16.688 -0.834 1 67.38 132 MET B N 1
ATOM 2168 C CA . MET B 1 132 ? -15.781 17.672 -1.035 1 67.38 132 MET B CA 1
ATOM 2169 C C . MET B 1 132 ? -16.297 19.094 -0.784 1 67.38 132 MET B C 1
ATOM 2171 O O . MET B 1 132 ? -17.406 19.438 -1.211 1 67.38 132 MET B O 1
ATOM 2175 N N . SER B 1 133 ? -15.594 19.719 0.183 1 60.53 133 SER B N 1
ATOM 2176 C CA . SER B 1 133 ? -15.984 21.094 0.413 1 60.53 133 SER B CA 1
ATOM 2177 C C . SER B 1 133 ? -15.484 22.016 -0.704 1 60.53 133 SER B C 1
ATOM 2179 O O . SER B 1 133 ? -14.43 21.75 -1.291 1 60.53 133 SER B O 1
ATOM 2181 N N . ASP B 1 134 ? -16.359 22.922 -1.225 1 55.28 134 ASP B N 1
ATOM 2182 C CA . ASP B 1 134 ? -16.078 23.922 -2.252 1 55.28 134 ASP B CA 1
ATOM 2183 C C . ASP B 1 134 ? -14.945 24.844 -1.812 1 55.28 134 ASP B C 1
ATOM 2185 O O . ASP B 1 134 ? -14.812 25.141 -0.624 1 55.28 134 ASP B O 1
#

Organism: Nitrosopumilus maritimus (strain SCM1) (NCBI:txid436308)